Protein AF-A0AAU5W7D2-F1 (afdb_monomer)

Radius of gyration: 21.5 Å; Cα contacts (8 Å, |Δi|>4): 493; chains: 1; bounding box: 60×65×53 Å

Nearest PDB structures (foldseek):
  2arr-assembly1_A  TM=4.948E-01  e=3.963E+00  Homo sapiens
  4r9i-assembly1_A  TM=3.463E-01  e=4.449E+00  Bombyx mori
  3h2y-assembly1_A  TM=2.863E-01  e=2.644E+00  Bacillus anthracis str. Sterne
  2arq-assembly1_A  TM=2.306E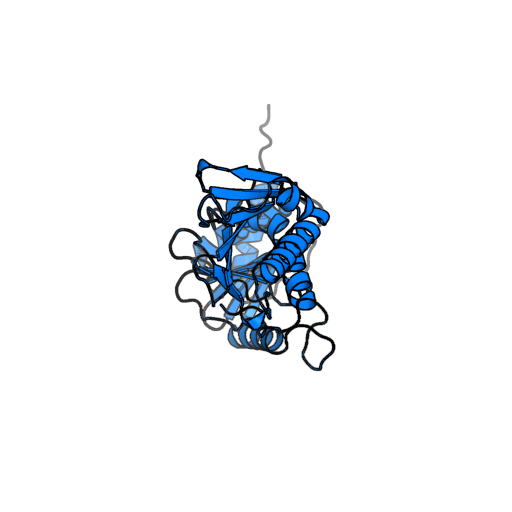-01  e=3.530E+00  Homo sapiens

Secondary structure (DSSP, 8-state):
------HHHHHHHHHHHHHHHHHHHTPPPP--------SHHHHHHHHHHHHHHHHHH-S-SEEEEETTEEEEEEEETTEEEEEEESSSEEEEEEEHHHHHHHHHHHHHH-BSSSTT-BSSGGGSS-SEEEE-TTPPPPP-PPPPS-HHHHHHHHHHHHHHHHHHHHHHHHTTS-S-EEEEEEETTEEEEEEEEEEETTTEEEEEEE----TTSPPPHHHHHHHT--EEEGGGTEEEEEE-SSHHHHHHHHHHHHHHHHHTT--SGGGEEEEEPPPGGG-EEE-TTS-SB-

Foldseek 3Di:
DDDDDDPPPVVVVVVLVVVVVCVLVPHDDDDDDDDDDDDVCQLVVLLVSQVVCCVPQNHFQKWFAALQGIKTWHDDDQWIWIWGRHSHIDIDIGGPVVVLVLLLQAQAQDDDDDPSYHPALRPRPGQKMKGDDPRDDHAFHAADQDLVNLLRLQLRCLLGCQVHVVSCCVSVVFVWWKKWKDFQVDNQWTWIWTADNPFGTKIKTADPDDPVPDDDPVVCVVLQFDDQDPVRRITMHTDDDDSVRSSSVSSSVSVVCVVVPVPGLARMAMGTDDGPDPIDMDRRSRSHHD

Sequence (290 aa):
MISNVDATDAVSADLLASGVDALLAGEELDDGPARSLLVSSVRTRFIEIVSEVESRVGAPDLYAGGAAGVLVRWRYGPNALTLAQDRGVTMSLQRSATLDATEAAAFQGGVGDGPGQVLNYCELPYLWQVQRGSAREQPGVPPTSDWSQLEQALQSLLELWVDQTSLLYEAGWCDEVAFDVTEHVSEDRVLGLLQSADDGLTLFLHDDRAAVDQPDPDDMVARGWQQRVQLFRAWVASFAPGPDAAVAAAGIVVRELRLRGADSPLSVSLTALSSTGGNRLRLPGIPLKS

Structure (mmCIF, N/CA/C/O backbone):
data_AF-A0AAU5W7D2-F1
#
_entry.id   AF-A0AAU5W7D2-F1
#
loop_
_atom_site.group_PDB
_atom_site.id
_atom_site.type_symbol
_atom_site.label_atom_id
_atom_site.label_alt_id
_atom_site.label_comp_id
_atom_site.label_asym_id
_atom_site.label_entity_id
_atom_site.label_seq_id
_atom_site.pdbx_PDB_ins_code
_atom_site.Cartn_x
_atom_site.Cartn_y
_atom_site.Cartn_z
_atom_site.occupancy
_atom_site.B_iso_or_equiv
_atom_site.auth_seq_id
_atom_site.auth_comp_id
_atom_site.auth_asym_id
_atom_site.auth_atom_id
_atom_site.pdbx_PDB_model_num
ATOM 1 N N . MET A 1 1 ? -12.920 47.845 19.872 1.00 33.44 1 MET A N 1
ATOM 2 C CA . MET A 1 1 ? -12.265 46.891 18.957 1.00 33.44 1 MET A CA 1
ATOM 3 C C . MET A 1 1 ? -12.350 45.548 19.663 1.00 33.44 1 MET A C 1
ATOM 5 O O . MET A 1 1 ? -11.578 45.300 20.576 1.00 33.44 1 MET A O 1
ATOM 9 N N . ILE A 1 2 ? -13.445 44.826 19.421 1.00 23.75 2 ILE A N 1
ATOM 10 C CA . ILE A 1 2 ? -13.790 43.592 20.136 1.00 23.75 2 ILE A CA 1
ATOM 11 C C . ILE A 1 2 ? -13.098 42.455 19.389 1.00 23.75 2 ILE A C 1
ATOM 13 O O . ILE A 1 2 ? -13.288 42.310 18.184 1.00 23.75 2 ILE A O 1
ATOM 17 N N . SER A 1 3 ? -12.249 41.729 20.111 1.00 24.69 3 SER A N 1
ATOM 18 C CA . SER A 1 3 ? -11.582 40.515 19.654 1.00 24.69 3 SER A CA 1
ATOM 19 C C . SER A 1 3 ? -12.638 39.423 19.494 1.00 24.69 3 SER A C 1
ATOM 21 O O . SER A 1 3 ? -13.234 39.009 20.484 1.00 24.69 3 SER A O 1
ATOM 23 N N . ASN A 1 4 ? -12.902 39.009 18.256 1.00 24.12 4 ASN A N 1
ATOM 24 C CA . ASN A 1 4 ? -13.693 37.824 17.939 1.00 24.12 4 ASN A CA 1
ATOM 25 C C . ASN A 1 4 ? -12.687 36.691 17.708 1.00 24.12 4 ASN A C 1
ATOM 27 O O . ASN A 1 4 ? -12.043 36.654 16.663 1.00 24.12 4 ASN A O 1
ATOM 31 N N . VAL A 1 5 ? -12.514 35.839 18.715 1.00 27.86 5 VAL A N 1
ATOM 32 C CA . VAL A 1 5 ? -11.713 34.610 18.666 1.00 27.86 5 VAL A CA 1
ATOM 33 C C . VAL A 1 5 ? -12.641 33.458 19.061 1.00 27.86 5 VAL A C 1
ATOM 35 O O . VAL A 1 5 ? -13.286 33.521 20.107 1.00 27.86 5 VAL A O 1
ATOM 38 N N . ASP A 1 6 ? -12.745 32.477 18.164 1.00 33.19 6 ASP A N 1
ATOM 39 C CA . ASP A 1 6 ? -12.930 31.036 18.393 1.00 33.19 6 ASP A CA 1
ATOM 40 C C . ASP A 1 6 ? -13.987 30.547 19.387 1.00 33.19 6 ASP A C 1
ATOM 42 O O . ASP A 1 6 ? -13.711 29.748 20.278 1.00 33.19 6 ASP A O 1
ATOM 46 N N . ALA A 1 7 ? -15.250 30.914 19.171 1.00 26.72 7 ALA A N 1
ATOM 47 C CA . ALA A 1 7 ? -16.356 30.158 19.767 1.00 26.72 7 ALA A CA 1
ATOM 48 C C . ALA A 1 7 ? -16.627 28.826 19.030 1.00 26.72 7 ALA A C 1
ATOM 50 O O . ALA A 1 7 ? -17.219 27.918 19.602 1.00 26.72 7 ALA A O 1
ATOM 51 N N . THR A 1 8 ? -16.203 28.690 17.768 1.00 30.33 8 THR A N 1
ATOM 52 C CA . THR A 1 8 ? -16.508 27.520 16.921 1.00 30.33 8 THR A CA 1
ATOM 53 C C . THR A 1 8 ? -15.512 26.366 17.102 1.00 30.33 8 THR A C 1
ATOM 55 O O . THR A 1 8 ? -15.913 25.202 17.036 1.00 30.33 8 THR A O 1
ATOM 58 N N . ASP A 1 9 ? -14.243 26.671 17.397 1.00 33.91 9 ASP A N 1
ATOM 59 C CA . ASP A 1 9 ? -13.196 25.661 17.624 1.00 33.91 9 ASP A CA 1
ATOM 60 C C . ASP A 1 9 ? -13.298 25.038 19.022 1.00 33.91 9 ASP A C 1
ATOM 62 O O . ASP A 1 9 ? -13.215 23.819 19.164 1.00 33.91 9 ASP A O 1
ATOM 66 N N . ALA A 1 10 ? -13.608 25.840 20.047 1.00 30.88 10 ALA A N 1
ATOM 67 C CA . ALA A 1 10 ? -13.818 25.340 21.409 1.00 30.88 10 ALA A CA 1
ATOM 68 C C . ALA A 1 10 ? -15.022 24.382 21.506 1.00 30.88 10 ALA A C 1
ATOM 70 O O . ALA A 1 10 ? -14.948 23.349 22.165 1.00 30.88 10 ALA A O 1
ATOM 71 N N . VAL A 1 11 ? -16.112 24.678 20.785 1.00 32.75 11 VAL A N 1
ATOM 72 C CA . VAL A 1 11 ? -17.302 23.810 20.730 1.00 32.75 11 VAL A CA 1
ATOM 73 C C . VAL A 1 11 ? -17.005 22.498 19.995 1.00 32.75 11 VAL A C 1
ATOM 75 O O . VAL A 1 11 ? -17.551 21.458 20.356 1.00 32.75 11 VAL A O 1
ATOM 78 N N . SER A 1 12 ? -16.115 22.517 18.998 1.00 40.38 12 SER A N 1
ATOM 79 C CA . SER A 1 12 ? -15.706 21.306 18.275 1.00 40.38 12 SER A CA 1
ATOM 80 C C . SER A 1 12 ? -14.813 20.399 19.125 1.00 40.38 12 SER A C 1
ATOM 82 O O . SER A 1 12 ? -15.003 19.185 19.096 1.00 40.38 12 SER A O 1
ATOM 84 N N . ALA A 1 13 ? -13.899 20.967 19.919 1.00 40.81 13 ALA A N 1
ATOM 85 C CA . ALA A 1 13 ? -13.044 20.213 20.837 1.00 40.81 13 ALA A CA 1
ATOM 86 C C . ALA A 1 13 ? -13.841 19.563 21.985 1.00 40.81 13 ALA A C 1
ATOM 88 O O . ALA A 1 13 ? -13.656 18.376 22.250 1.00 40.81 13 ALA A O 1
ATOM 89 N N . ASP A 1 14 ? -14.786 20.287 22.599 1.00 38.31 14 ASP A N 1
ATOM 90 C CA . ASP A 1 14 ? -15.644 19.742 23.665 1.00 38.31 14 ASP A CA 1
ATOM 91 C C . ASP A 1 14 ? -16.590 18.642 23.148 1.00 38.31 14 ASP A C 1
ATOM 93 O O . ASP A 1 14 ? -16.801 17.631 23.821 1.00 38.31 14 ASP A O 1
ATOM 97 N N . LEU A 1 15 ? -17.125 18.785 21.928 1.00 40.91 15 LEU A N 1
ATOM 98 C CA . LEU A 1 15 ? -17.940 17.744 21.287 1.00 40.91 15 LEU A CA 1
ATOM 99 C C . LEU A 1 15 ? -17.116 16.503 20.916 1.00 40.91 15 LEU A C 1
ATOM 101 O O . LEU A 1 15 ? -17.619 15.384 21.016 1.00 40.91 15 LEU A O 1
ATOM 105 N N . LEU A 1 16 ? -15.859 16.682 20.502 1.00 48.22 16 LEU A N 1
ATOM 106 C CA . LEU A 1 16 ? -14.944 15.576 20.221 1.00 48.22 16 LEU A CA 1
ATOM 107 C C . LEU A 1 16 ? -14.538 14.846 21.502 1.00 48.22 16 LEU A C 1
ATOM 109 O O . LEU A 1 16 ? -14.638 13.623 21.543 1.00 48.22 16 LEU A O 1
ATOM 113 N N . ALA A 1 17 ? -14.171 15.577 22.556 1.00 49.91 17 ALA A N 1
ATOM 114 C CA . ALA A 1 17 ? -13.867 15.007 23.864 1.00 49.91 17 ALA A CA 1
ATOM 115 C C . ALA A 1 17 ? -15.075 14.247 24.434 1.00 49.91 17 ALA A C 1
ATOM 117 O O . ALA A 1 17 ? -14.933 13.087 24.809 1.00 49.91 17 ALA A O 1
ATOM 118 N N . SER A 1 18 ? -16.273 14.844 24.402 1.00 51.38 18 SER A N 1
ATOM 119 C CA . SER A 1 18 ? -17.504 14.205 24.883 1.00 51.38 18 SER A CA 1
ATOM 120 C C . SER A 1 18 ? -17.920 12.994 24.043 1.00 51.38 18 SER A C 1
ATOM 122 O O . SER A 1 18 ? -18.450 12.034 24.596 1.00 51.38 18 SER A O 1
ATOM 124 N N . GLY A 1 19 ? -17.705 13.018 22.724 1.00 50.66 19 GLY A N 1
ATOM 125 C CA . GLY A 1 19 ? -17.997 11.883 21.844 1.00 50.66 19 GLY A CA 1
ATOM 126 C C . GLY A 1 19 ? -17.013 10.726 22.034 1.00 50.66 19 GLY A C 1
ATOM 127 O O . GLY A 1 19 ? -17.425 9.567 22.060 1.00 50.66 19 GLY A O 1
ATOM 128 N N . VAL A 1 20 ? -15.726 11.037 22.227 1.00 53.12 20 VAL A N 1
ATOM 129 C CA . VAL A 1 20 ? -14.692 10.063 22.608 1.00 53.12 20 VAL A CA 1
ATOM 130 C C . VAL A 1 20 ? -15.007 9.474 23.983 1.00 53.12 20 VAL A C 1
ATOM 132 O O . VAL A 1 20 ? -14.982 8.257 24.128 1.00 53.12 20 VAL A O 1
ATOM 135 N N . ASP A 1 21 ? -15.379 10.294 24.967 1.00 54.84 21 ASP A N 1
ATOM 136 C CA . ASP A 1 21 ? -15.739 9.827 26.310 1.00 54.84 21 ASP A CA 1
ATOM 137 C C . ASP A 1 21 ? -16.996 8.954 26.317 1.00 54.84 21 ASP A C 1
ATOM 139 O O . ASP A 1 21 ? -16.986 7.900 26.948 1.00 54.84 21 ASP A O 1
ATOM 143 N N . ALA A 1 22 ? -18.042 9.321 25.570 1.00 53.78 22 ALA A N 1
ATOM 144 C CA . ALA A 1 22 ? -19.252 8.507 25.439 1.00 53.78 22 ALA A CA 1
ATOM 145 C C . ALA A 1 22 ? -18.961 7.141 24.786 1.00 53.78 22 ALA A C 1
ATOM 147 O O . ALA A 1 22 ? -19.422 6.104 25.270 1.00 53.78 22 ALA A O 1
ATOM 148 N N . LEU A 1 23 ? -18.125 7.112 23.739 1.00 47.75 23 LEU A N 1
ATOM 149 C CA . LEU A 1 23 ? -17.703 5.869 23.080 1.00 47.75 23 LEU A CA 1
ATOM 150 C C . LEU A 1 23 ? -16.795 5.004 23.966 1.00 47.75 23 LEU A C 1
ATOM 152 O O . LEU A 1 23 ? -16.944 3.781 23.975 1.00 47.75 23 LEU A O 1
ATOM 156 N N . LEU A 1 24 ? -15.887 5.611 24.735 1.00 52.06 24 LEU A N 1
ATOM 157 C CA . LEU A 1 24 ? -15.047 4.900 25.707 1.00 52.06 24 LEU A CA 1
ATOM 158 C C . LEU A 1 24 ? -15.856 4.404 26.919 1.00 52.06 24 LEU A C 1
ATOM 160 O O . LEU A 1 24 ? -15.520 3.366 27.490 1.00 52.06 24 LEU A O 1
ATOM 164 N N . ALA A 1 25 ? -16.934 5.100 27.285 1.00 54.56 25 ALA A N 1
ATOM 165 C CA . ALA A 1 25 ? -17.860 4.705 28.345 1.00 54.56 25 ALA A CA 1
ATOM 166 C C . ALA A 1 25 ? -18.888 3.643 27.903 1.00 54.56 25 ALA A C 1
ATOM 168 O O . ALA A 1 25 ? -19.505 3.005 28.757 1.00 54.56 25 ALA A O 1
ATOM 169 N N . GLY A 1 26 ? -19.039 3.406 26.593 1.00 39.69 26 GLY A N 1
ATOM 170 C CA . GLY A 1 26 ? -19.964 2.417 26.034 1.00 39.69 26 GLY A CA 1
ATOM 171 C C . GLY A 1 26 ? -21.411 2.904 25.890 1.00 39.69 26 GLY A C 1
ATOM 172 O O . GLY A 1 26 ? -22.324 2.079 25.933 1.00 39.69 26 GLY A O 1
ATOM 173 N N . GLU A 1 27 ? -21.629 4.212 25.734 1.00 40.44 27 GLU A N 1
ATOM 174 C CA . GLU A 1 27 ? -22.954 4.821 25.550 1.00 40.44 27 GLU A CA 1
ATOM 175 C C . GLU A 1 27 ? -23.274 5.059 24.055 1.00 40.44 27 GLU A C 1
ATOM 177 O O . GLU A 1 27 ? -22.418 5.474 23.274 1.00 40.44 27 GLU A O 1
ATOM 182 N N . GLU A 1 28 ? -24.514 4.764 23.639 1.00 33.06 28 GLU A N 1
ATOM 183 C CA . GLU A 1 28 ? -25.031 4.968 22.272 1.00 33.06 28 GLU A CA 1
ATOM 184 C C . GLU A 1 28 ? -25.331 6.465 22.042 1.00 33.06 28 GLU A C 1
ATOM 186 O O . GLU A 1 28 ? -26.074 7.072 22.813 1.00 33.06 28 GLU A O 1
ATOM 191 N N . LEU 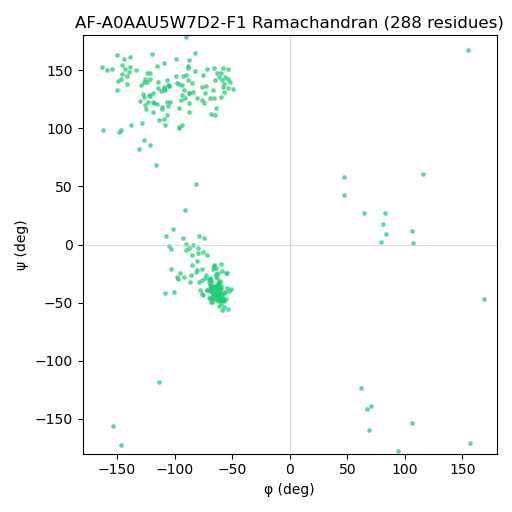A 1 29 ? -24.747 7.076 21.005 1.00 41.25 29 LEU A N 1
ATOM 192 C CA . LEU A 1 29 ? -24.915 8.506 20.699 1.00 41.25 29 LEU A CA 1
ATOM 193 C C . LEU A 1 29 ? -26.144 8.760 19.801 1.00 41.25 29 LEU A C 1
ATOM 195 O O . LEU A 1 29 ? -26.300 8.113 18.767 1.00 41.25 29 LEU A O 1
ATOM 199 N N . ASP A 1 30 ? -26.983 9.724 20.206 1.00 35.16 30 ASP A N 1
ATOM 200 C CA . ASP A 1 30 ? -28.205 10.184 19.520 1.00 35.16 30 ASP A CA 1
ATOM 201 C C . ASP A 1 30 ? -27.906 11.194 18.387 1.00 35.16 30 ASP A C 1
ATOM 203 O O . ASP A 1 30 ? -26.939 11.959 18.434 1.00 35.16 30 ASP A O 1
ATOM 207 N N . ASP A 1 31 ? -28.755 11.177 17.358 1.00 38.25 31 ASP A N 1
ATOM 208 C CA . ASP A 1 31 ? -28.515 11.687 16.001 1.00 38.25 31 ASP A CA 1
ATOM 209 C C . ASP A 1 31 ? -28.875 13.193 15.878 1.00 38.25 31 ASP A C 1
ATOM 211 O O . ASP A 1 31 ? -30.040 13.586 15.990 1.00 38.25 31 ASP A O 1
ATOM 215 N N . GLY A 1 32 ? -27.891 14.076 15.633 1.00 30.41 32 GLY A N 1
ATOM 216 C CA . GLY A 1 32 ? -28.109 15.528 15.489 1.00 30.41 32 GLY A CA 1
ATOM 217 C C . GLY A 1 32 ? -27.002 16.288 14.726 1.00 30.41 32 GLY A C 1
ATOM 218 O O . GLY A 1 32 ? -25.851 15.859 14.727 1.00 30.41 32 GLY A O 1
ATOM 219 N N . PRO A 1 33 ? -27.314 17.402 14.019 1.00 46.44 33 PRO A N 1
ATOM 220 C CA . PRO A 1 33 ? -26.768 17.660 12.683 1.00 46.44 33 PRO A CA 1
ATOM 221 C C . PRO A 1 33 ? -25.680 18.746 12.619 1.00 46.44 33 PRO A C 1
ATOM 223 O O . PRO A 1 33 ? -25.879 19.848 13.120 1.00 46.44 33 PRO A O 1
ATOM 226 N N . ALA A 1 34 ? -24.602 18.507 11.860 1.00 33.84 34 ALA A N 1
ATOM 227 C CA . ALA A 1 34 ? -23.815 19.570 11.213 1.00 33.84 34 ALA A CA 1
ATOM 228 C C . ALA A 1 34 ? -22.918 19.027 10.079 1.00 33.84 34 ALA A C 1
ATOM 230 O O . ALA A 1 34 ? -21.812 18.540 10.302 1.00 33.84 34 ALA A O 1
ATOM 231 N N . ARG A 1 35 ? -23.389 19.150 8.830 1.00 38.12 35 ARG A N 1
ATOM 232 C CA . ARG A 1 35 ? -22.573 19.071 7.603 1.00 38.12 35 ARG A CA 1
ATOM 233 C C . ARG A 1 35 ? -22.122 20.484 7.205 1.00 38.12 35 ARG A C 1
ATOM 235 O O . ARG A 1 35 ? -22.935 21.397 7.293 1.00 38.12 35 ARG A O 1
ATOM 242 N N . SER A 1 36 ? -20.904 20.602 6.653 1.00 34.56 36 SER A N 1
ATOM 243 C CA . SER A 1 36 ? -20.380 21.714 5.817 1.00 34.56 36 SER A CA 1
ATOM 244 C C . SER A 1 36 ? -19.207 22.547 6.372 1.00 34.56 36 SER A C 1
ATOM 246 O O . SER A 1 36 ? -19.296 23.766 6.448 1.00 34.56 36 SER A O 1
ATOM 248 N N . LEU A 1 37 ? -18.063 21.909 6.627 1.00 33.12 37 LEU A N 1
ATOM 249 C CA . LEU A 1 37 ? -16.716 22.494 6.506 1.00 33.12 37 LEU A CA 1
ATOM 250 C C . LEU A 1 37 ? -15.839 21.322 6.053 1.00 33.12 37 LEU A C 1
ATOM 252 O O . LEU A 1 37 ? -15.564 20.452 6.872 1.00 33.12 37 LEU A O 1
ATOM 256 N N . LEU A 1 38 ? -15.536 21.173 4.761 1.00 48.03 38 LEU A N 1
ATOM 257 C CA . LEU A 1 38 ? -15.043 19.909 4.183 1.00 48.03 38 LEU A CA 1
ATOM 258 C C . LEU A 1 38 ? -13.896 20.184 3.200 1.00 48.03 38 LEU A C 1
ATOM 260 O O . LEU A 1 38 ? -14.151 20.687 2.114 1.00 48.03 38 LEU A O 1
ATOM 264 N N . VAL A 1 39 ? -12.652 19.940 3.630 1.00 42.09 39 VAL A N 1
ATOM 265 C CA . VAL A 1 39 ? -11.587 19.143 2.961 1.00 42.09 39 VAL A CA 1
ATOM 266 C C . VAL A 1 39 ? -10.248 19.383 3.689 1.00 42.09 39 VAL A C 1
ATOM 268 O O . VAL A 1 39 ? -9.627 18.410 4.102 1.00 42.09 39 VAL A O 1
ATOM 271 N N . SER A 1 40 ? -9.855 20.628 3.998 1.00 48.00 40 SER A N 1
ATOM 272 C CA . SER A 1 40 ? -8.744 20.890 4.947 1.00 48.00 40 SER A CA 1
ATOM 273 C C . SER A 1 40 ? -9.113 20.515 6.388 1.00 48.00 40 SER A C 1
ATOM 275 O O . SER A 1 40 ? -8.283 20.080 7.173 1.00 48.00 40 SER A O 1
ATOM 277 N N . SER A 1 41 ? -10.401 20.598 6.702 1.00 68.69 41 SER A N 1
ATOM 278 C CA . SER A 1 41 ? -10.995 20.273 7.997 1.00 68.69 41 SER A CA 1
ATOM 279 C C . SER A 1 41 ? -11.011 18.785 8.339 1.00 68.69 41 SER A C 1
ATOM 281 O O . SER A 1 41 ? -10.936 18.452 9.511 1.00 68.69 41 SER A O 1
ATOM 283 N N . VAL A 1 42 ? -11.134 17.880 7.361 1.00 76.94 42 VAL A N 1
ATOM 284 C CA . VAL A 1 42 ? -11.274 16.436 7.637 1.00 76.94 42 VAL A CA 1
ATOM 285 C C . VAL A 1 42 ? -9.935 15.849 8.050 1.00 76.94 42 VAL A C 1
ATOM 287 O O . VAL A 1 42 ? -9.866 15.105 9.021 1.00 76.94 42 VAL A O 1
ATOM 290 N N . ARG A 1 43 ? -8.868 16.227 7.342 1.00 81.19 43 ARG A N 1
ATOM 291 C CA . ARG A 1 43 ? -7.513 15.748 7.604 1.00 81.19 43 ARG A CA 1
ATOM 292 C C . ARG A 1 43 ? -6.972 16.275 8.930 1.00 81.19 43 ARG A C 1
ATOM 294 O O . ARG A 1 43 ? -6.541 15.481 9.757 1.00 81.19 43 ARG A O 1
ATOM 301 N N . THR A 1 44 ? -7.075 17.585 9.164 1.00 83.38 44 THR A N 1
ATOM 302 C CA . THR A 1 44 ? -6.692 18.194 10.446 1.00 83.38 44 THR A CA 1
ATOM 303 C C . THR A 1 44 ? -7.489 17.584 11.595 1.00 83.38 44 THR A C 1
ATOM 305 O O . THR A 1 44 ? -6.892 17.101 12.550 1.00 83.38 44 THR A O 1
ATOM 308 N N . ARG A 1 45 ? -8.815 17.470 11.452 1.00 85.25 45 ARG A N 1
ATOM 309 C CA . ARG A 1 45 ? -9.664 16.841 12.470 1.00 85.25 45 ARG A CA 1
ATOM 310 C C . ARG A 1 45 ? -9.318 15.375 12.707 1.00 85.25 45 ARG A C 1
ATOM 312 O O . ARG A 1 45 ? -9.387 14.913 13.838 1.00 85.25 45 ARG A O 1
ATOM 319 N N . PHE A 1 46 ? -8.953 14.628 11.668 1.00 89.12 46 PHE A N 1
ATOM 320 C CA . PHE A 1 46 ? -8.496 13.251 11.826 1.00 89.12 46 PHE A CA 1
ATOM 321 C C . PHE A 1 46 ? -7.225 13.184 12.677 1.00 89.12 46 PHE A C 1
ATOM 323 O O . PHE A 1 46 ? -7.196 12.433 13.646 1.00 89.12 46 PHE A O 1
ATOM 330 N N . ILE A 1 47 ? -6.215 14.007 12.373 1.00 88.94 47 ILE A N 1
ATOM 331 C CA . ILE A 1 47 ? -4.964 14.079 13.147 1.00 88.94 47 ILE A CA 1
ATOM 332 C C . ILE A 1 47 ? -5.233 14.503 14.599 1.00 88.94 47 ILE A C 1
ATOM 334 O O . ILE A 1 47 ? -4.668 13.918 15.525 1.00 88.94 47 ILE A O 1
ATOM 338 N N . GLU A 1 48 ? -6.116 15.480 14.812 1.00 89.19 48 GLU A N 1
ATOM 339 C CA . GLU A 1 48 ? -6.527 15.933 16.146 1.00 89.19 48 GLU A CA 1
ATOM 340 C C . GLU A 1 48 ? -7.193 14.808 16.941 1.00 89.19 48 GLU A C 1
ATOM 342 O O . GLU A 1 48 ? -6.809 14.559 18.081 1.00 89.19 48 GLU A O 1
ATOM 347 N N . ILE A 1 49 ? -8.136 14.076 16.335 1.00 90.50 49 ILE A N 1
ATOM 348 C CA . ILE A 1 49 ? -8.801 12.944 16.995 1.00 90.50 49 ILE A CA 1
ATOM 349 C C . ILE A 1 49 ? -7.795 11.837 17.302 1.00 90.50 49 ILE A C 1
ATOM 351 O O . ILE A 1 49 ? -7.826 11.294 18.404 1.00 90.50 49 ILE A O 1
ATOM 355 N N . VAL A 1 50 ? -6.894 11.504 16.371 1.00 90.50 50 VAL A N 1
ATOM 356 C CA . VAL A 1 50 ? -5.841 10.513 16.639 1.00 90.50 50 VAL A CA 1
ATOM 357 C C . VAL A 1 50 ? -5.001 10.941 17.836 1.00 90.50 50 VAL A C 1
ATOM 359 O O . VAL A 1 50 ? -4.803 10.134 18.739 1.00 90.50 50 VAL A O 1
ATOM 362 N N . SER A 1 51 ? -4.563 12.201 17.875 1.00 90.06 51 SER A N 1
ATOM 363 C CA . SER A 1 51 ? -3.747 12.736 18.972 1.00 90.06 51 SER A CA 1
ATOM 364 C C . SER A 1 51 ? -4.496 12.701 20.308 1.00 90.06 51 SER A C 1
ATOM 366 O O . SER A 1 51 ? -3.933 12.306 21.331 1.00 90.06 51 SER A O 1
ATOM 368 N N . GLU A 1 52 ? -5.781 13.057 20.301 1.00 91.12 52 GLU A N 1
ATOM 369 C CA . GLU A 1 52 ? -6.636 13.029 21.487 1.00 91.12 52 GLU A CA 1
ATOM 370 C C . GLU A 1 52 ? -6.827 11.598 22.008 1.00 91.12 52 GLU A C 1
ATOM 372 O O . GLU A 1 52 ? -6.620 11.333 23.193 1.00 91.12 52 GLU A O 1
ATOM 377 N N . VAL A 1 53 ? -7.157 10.647 21.128 1.00 90.88 53 VAL A N 1
ATOM 378 C CA . VAL A 1 53 ? -7.316 9.233 21.498 1.00 90.88 53 VAL A CA 1
ATOM 379 C C . VAL A 1 53 ? -5.988 8.650 21.976 1.00 90.88 53 VAL A C 1
ATOM 381 O O . VAL A 1 53 ? -5.964 7.955 22.991 1.00 90.88 53 VAL A O 1
ATOM 384 N N . GLU A 1 54 ? -4.877 8.968 21.311 1.00 90.31 54 GLU A N 1
ATOM 385 C CA . GLU A 1 54 ? -3.540 8.525 21.710 1.00 90.31 54 GLU A CA 1
ATOM 386 C C . GLU A 1 54 ? -3.163 9.029 23.111 1.00 90.31 54 GLU A C 1
ATOM 388 O O . GLU A 1 54 ? -2.609 8.266 23.904 1.00 90.31 54 GLU A O 1
ATOM 393 N N . SER A 1 55 ? -3.553 10.254 23.479 1.00 90.69 55 SER A N 1
ATOM 394 C CA . SER A 1 55 ? -3.323 10.793 24.828 1.00 90.69 55 SER A CA 1
ATOM 395 C C . SER A 1 55 ? -4.069 10.034 25.939 1.00 90.69 55 SER A C 1
ATOM 397 O O . SER A 1 55 ? -3.625 10.024 27.090 1.00 90.69 55 SER A O 1
ATOM 399 N N . ARG A 1 56 ? -5.183 9.369 25.600 1.00 90.69 56 ARG A N 1
ATOM 400 C CA . ARG A 1 56 ? -6.066 8.666 26.548 1.00 90.69 56 ARG A CA 1
ATOM 401 C C . ARG A 1 56 ? -5.840 7.154 26.569 1.00 90.69 56 ARG A C 1
ATOM 403 O O . ARG A 1 56 ? -5.878 6.537 27.632 1.00 90.69 56 ARG A O 1
ATOM 410 N N . VAL A 1 57 ? -5.640 6.556 25.398 1.00 89.50 57 VAL A N 1
ATOM 411 C CA . VAL A 1 57 ? -5.570 5.100 25.181 1.00 89.50 57 VAL A CA 1
ATOM 412 C C . VAL A 1 57 ? -4.124 4.621 25.008 1.00 89.50 57 VAL A C 1
ATOM 414 O O . VAL A 1 57 ? -3.827 3.452 25.257 1.00 89.50 57 VAL A O 1
ATOM 417 N N . GLY A 1 58 ? -3.209 5.520 24.643 1.00 88.94 58 GLY A N 1
ATOM 418 C CA . GLY A 1 58 ? -1.846 5.201 24.229 1.00 88.94 58 GLY A CA 1
ATOM 419 C C . GLY A 1 58 ? -1.712 5.069 22.710 1.00 88.94 58 GLY A C 1
ATOM 420 O O . GLY A 1 58 ? -2.667 5.269 21.961 1.00 88.94 58 GLY A O 1
ATOM 421 N N . ALA A 1 59 ? -0.503 4.737 22.253 1.00 86.88 59 ALA A N 1
ATOM 422 C CA . ALA A 1 59 ? -0.184 4.666 20.829 1.00 86.88 59 ALA A CA 1
ATOM 423 C C . ALA A 1 59 ? -1.072 3.650 20.074 1.00 86.88 59 ALA A C 1
ATOM 425 O O . ALA A 1 59 ? -1.330 2.562 20.605 1.00 86.88 59 ALA A O 1
ATOM 426 N N . PRO A 1 60 ? -1.492 3.956 18.830 1.00 89.19 60 PRO A N 1
ATOM 427 C CA . PRO A 1 60 ? -2.158 2.992 17.956 1.00 89.19 60 PRO A CA 1
ATOM 428 C C . PRO A 1 60 ? -1.314 1.735 17.736 1.00 89.19 60 PRO A C 1
ATOM 430 O O . PRO A 1 60 ? -0.091 1.822 17.599 1.00 89.19 60 PRO A O 1
ATOM 433 N N . ASP A 1 61 ? -1.955 0.568 17.637 1.00 88.50 61 ASP A N 1
ATOM 434 C CA . ASP A 1 61 ? -1.282 -0.677 17.243 1.00 88.50 61 ASP A CA 1
ATOM 435 C C . ASP A 1 61 ? -1.098 -0.787 15.722 1.00 88.50 61 ASP A C 1
ATOM 437 O O . ASP A 1 61 ? -0.218 -1.518 15.255 1.00 88.50 61 ASP A O 1
ATOM 441 N N . LEU A 1 62 ? -1.906 -0.056 14.951 1.00 89.38 62 LEU A N 1
ATOM 442 C CA . LEU A 1 62 ? -1.930 -0.129 13.496 1.00 89.38 62 LEU A CA 1
ATOM 443 C C . LEU A 1 62 ? -2.334 1.213 12.877 1.00 89.38 62 LEU A C 1
ATOM 445 O O . LEU A 1 62 ? -3.357 1.795 13.239 1.00 89.38 62 LEU A O 1
ATOM 449 N N . TYR A 1 63 ? -1.567 1.620 11.871 1.00 89.56 63 TYR A N 1
ATOM 450 C CA . TYR A 1 63 ? -1.983 2.554 10.829 1.00 89.56 63 TYR A CA 1
ATOM 451 C C . TYR A 1 63 ? -2.070 1.770 9.531 1.00 89.56 63 TYR A C 1
ATOM 453 O O . TYR A 1 63 ? -1.148 1.022 9.225 1.00 89.56 63 TYR A O 1
ATOM 461 N N . ALA A 1 64 ? -3.142 1.908 8.772 1.00 91.00 64 ALA A N 1
ATOM 462 C CA . ALA A 1 64 ? -3.316 1.185 7.525 1.00 91.00 64 ALA A CA 1
ATOM 463 C C . ALA A 1 64 ? -4.018 2.046 6.487 1.00 91.00 64 ALA A C 1
ATOM 465 O O . ALA A 1 64 ? -4.690 3.017 6.831 1.00 91.00 64 ALA A O 1
ATOM 466 N N . GLY A 1 65 ? -3.876 1.682 5.219 1.00 91.12 65 GLY A N 1
ATOM 467 C CA . GLY A 1 65 ? -4.515 2.406 4.133 1.00 91.12 65 GLY A CA 1
ATOM 468 C C . GLY A 1 65 ? -5.029 1.492 3.038 1.00 91.12 65 GLY A C 1
ATOM 469 O O . GLY A 1 65 ? -4.391 0.506 2.661 1.00 91.12 65 GLY A O 1
ATOM 470 N N . GLY A 1 66 ? -6.222 1.818 2.554 1.00 91.19 66 GLY A N 1
ATOM 471 C CA . GLY A 1 66 ? -6.934 1.110 1.493 1.00 91.19 66 GLY A CA 1
ATOM 472 C C . GLY A 1 66 ? -7.755 2.084 0.653 1.00 91.19 66 GLY A C 1
ATOM 473 O O . GLY A 1 66 ? -7.648 3.298 0.820 1.00 91.19 66 GLY A O 1
ATOM 474 N N . ALA A 1 67 ? -8.588 1.581 -0.257 1.00 88.62 67 ALA A N 1
ATOM 475 C CA . ALA A 1 67 ? -9.349 2.457 -1.155 1.00 88.62 67 ALA A CA 1
ATOM 476 C C . ALA A 1 67 ? -10.402 3.307 -0.428 1.00 88.62 67 ALA A C 1
ATOM 478 O O . ALA A 1 67 ? -10.810 4.358 -0.918 1.00 88.62 67 ALA A O 1
ATOM 479 N N . ALA A 1 68 ? -10.812 2.870 0.764 1.00 85.69 68 ALA A N 1
ATOM 480 C CA . ALA A 1 68 ? -11.663 3.642 1.658 1.00 85.69 68 ALA A CA 1
ATOM 481 C C . ALA A 1 68 ? -10.916 4.780 2.381 1.00 85.69 68 ALA A C 1
ATOM 483 O O . ALA A 1 68 ? -11.566 5.568 3.052 1.00 85.69 68 ALA A O 1
ATOM 484 N N . GLY A 1 69 ? -9.590 4.881 2.247 1.00 89.25 69 GLY A N 1
ATOM 485 C CA . GLY A 1 69 ? -8.751 5.865 2.925 1.00 89.25 69 GLY A CA 1
ATOM 486 C C . GLY A 1 69 ? -7.918 5.266 4.061 1.00 89.25 69 GLY A C 1
ATOM 487 O O . GLY A 1 69 ? -7.565 4.084 4.021 1.00 89.25 69 GLY A O 1
ATOM 488 N N . VAL A 1 70 ? -7.562 6.093 5.048 1.00 91.06 70 VAL A N 1
ATOM 489 C CA . VAL A 1 70 ? -6.659 5.709 6.149 1.00 91.06 70 VAL A CA 1
ATOM 490 C C . VAL A 1 70 ? -7.446 5.209 7.357 1.00 91.06 70 VAL A C 1
ATOM 492 O O . VAL A 1 70 ? -8.448 5.797 7.752 1.00 91.06 70 VAL A O 1
ATOM 495 N N . LEU A 1 71 ? -6.964 4.133 7.970 1.00 92.25 71 LEU A N 1
ATOM 496 C CA . LEU A 1 71 ? -7.499 3.502 9.168 1.00 92.25 71 LEU A CA 1
ATOM 497 C C . LEU A 1 71 ? -6.449 3.536 10.283 1.00 92.25 71 LEU A C 1
ATOM 499 O O . LEU A 1 71 ? -5.315 3.102 10.094 1.00 92.25 71 LEU A O 1
ATOM 503 N N . VAL A 1 72 ? -6.846 3.990 11.467 1.00 92.44 72 VAL A N 1
ATOM 504 C CA . VAL A 1 72 ? -6.053 3.905 12.699 1.00 92.44 72 VAL A CA 1
ATOM 505 C C . VAL A 1 72 ? -6.780 2.982 13.660 1.00 92.44 72 VAL A C 1
ATOM 507 O O . VAL A 1 72 ? -7.998 3.088 13.821 1.00 92.44 72 VAL A O 1
ATOM 510 N N . ARG A 1 73 ? -6.052 2.067 14.297 1.00 92.62 73 ARG A N 1
ATOM 511 C CA . ARG A 1 73 ? -6.611 1.129 15.271 1.00 92.62 73 ARG A CA 1
ATOM 512 C C . ARG A 1 73 ? -5.846 1.193 16.584 1.00 92.62 73 ARG A C 1
ATOM 514 O O . ARG A 1 73 ? -4.618 1.269 16.588 1.00 92.62 73 ARG A O 1
ATOM 521 N N . TRP A 1 74 ? -6.607 1.118 17.672 1.00 92.12 74 TRP A N 1
ATOM 522 C CA . TRP A 1 74 ? -6.123 0.927 19.032 1.00 92.12 74 TRP A CA 1
ATOM 523 C C . TRP A 1 74 ? -6.727 -0.338 19.627 1.00 92.12 74 TRP A C 1
ATOM 525 O O . TRP A 1 74 ? -7.924 -0.618 19.473 1.00 92.12 74 TRP A O 1
ATOM 535 N N . ARG A 1 75 ? -5.932 -1.062 20.415 1.00 89.50 75 ARG A N 1
ATOM 536 C CA . ARG A 1 75 ? -6.449 -2.116 21.293 1.00 89.50 75 ARG A CA 1
ATOM 537 C C . ARG A 1 75 ? -7.009 -1.496 22.565 1.00 89.50 75 ARG A C 1
ATOM 539 O O . ARG A 1 75 ? -6.303 -0.812 23.297 1.00 89.50 75 ARG A O 1
ATOM 546 N N . TYR A 1 76 ? -8.259 -1.821 22.868 1.00 88.56 76 TYR A N 1
ATOM 547 C CA . TYR A 1 76 ? -8.963 -1.371 24.061 1.00 88.56 76 TYR A CA 1
ATOM 548 C C . TYR A 1 76 ? -9.614 -2.572 24.762 1.00 88.56 76 TYR A C 1
ATOM 550 O O . TYR A 1 76 ? -10.781 -2.915 24.554 1.00 88.56 76 TYR A O 1
ATOM 558 N N . GLY A 1 77 ? -8.810 -3.283 25.559 1.00 88.31 77 GLY A N 1
ATOM 559 C CA . GLY A 1 77 ? -9.220 -4.536 26.198 1.00 88.31 77 GLY A CA 1
ATOM 560 C C . GLY A 1 77 ? -9.580 -5.620 25.162 1.00 88.31 77 GLY A C 1
ATOM 561 O O . GLY A 1 77 ? -8.736 -5.950 24.329 1.00 88.31 77 GLY A O 1
ATOM 562 N N . PRO A 1 78 ? -10.797 -6.206 25.196 1.00 89.75 78 PRO A N 1
ATOM 563 C CA . PRO A 1 78 ? -11.254 -7.180 24.195 1.00 89.75 78 PRO A CA 1
ATOM 564 C C . PRO A 1 78 ? -11.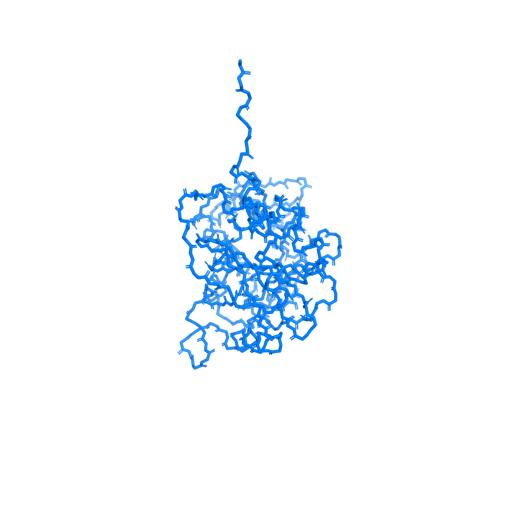739 -6.535 22.882 1.00 89.75 78 PRO A C 1
ATOM 566 O O . PRO A 1 78 ? -12.138 -7.249 21.955 1.00 89.75 78 PRO A O 1
ATOM 569 N N . ASN A 1 79 ? -11.759 -5.202 22.822 1.00 92.44 79 ASN A N 1
ATOM 570 C CA . ASN A 1 79 ? -12.268 -4.431 21.701 1.00 92.44 79 ASN A CA 1
ATOM 571 C C . ASN A 1 79 ? -11.130 -3.745 20.935 1.00 92.44 79 ASN A C 1
ATOM 573 O O . ASN A 1 79 ? -10.046 -3.493 21.460 1.00 92.44 79 ASN A O 1
ATOM 577 N N . ALA A 1 80 ? -11.394 -3.449 19.670 1.00 91.56 80 ALA A N 1
ATOM 578 C CA . ALA A 1 80 ? -10.618 -2.568 18.825 1.00 91.56 80 ALA A CA 1
ATOM 579 C C . ALA A 1 80 ? -11.412 -1.270 18.651 1.00 91.56 80 ALA A C 1
ATOM 581 O O . ALA A 1 80 ? -12.562 -1.301 18.202 1.00 91.56 80 ALA A O 1
ATOM 582 N N . LEU A 1 81 ? -10.795 -0.152 19.024 1.00 93.88 81 LEU A N 1
ATOM 583 C CA . LEU A 1 81 ? -11.256 1.174 18.637 1.00 93.88 81 LEU A CA 1
ATOM 584 C C . LEU A 1 81 ? -10.616 1.486 17.287 1.00 93.88 81 LEU A C 1
ATOM 586 O O . LEU A 1 81 ? -9.412 1.307 17.119 1.00 93.88 81 LEU A O 1
ATOM 590 N N . THR A 1 82 ? -11.416 1.913 16.324 1.00 93.19 82 THR A N 1
ATOM 591 C CA . THR A 1 82 ? -10.956 2.239 14.974 1.00 93.19 82 THR A CA 1
ATOM 592 C C . THR A 1 82 ? -11.389 3.641 14.607 1.00 93.19 82 THR A C 1
ATOM 594 O O . THR A 1 82 ? -12.496 4.056 14.947 1.00 93.19 82 THR A O 1
ATOM 597 N N . LEU A 1 83 ? -10.521 4.351 13.900 1.00 93.44 83 LEU A N 1
ATOM 598 C CA . LEU A 1 83 ? -10.800 5.643 13.302 1.00 93.44 83 LEU A CA 1
ATOM 599 C C . LEU A 1 83 ? -10.479 5.551 11.813 1.00 93.44 83 LEU A C 1
ATOM 601 O O . LEU A 1 83 ? -9.334 5.312 11.442 1.00 93.44 83 LEU A O 1
ATOM 605 N N . ALA A 1 84 ? -11.487 5.723 10.970 1.00 91.44 84 ALA A N 1
ATOM 606 C CA . ALA A 1 84 ? -11.348 5.694 9.522 1.00 91.44 84 ALA A CA 1
ATOM 607 C C . ALA A 1 84 ? -11.534 7.100 8.946 1.00 91.44 84 ALA A C 1
ATOM 609 O O . ALA A 1 84 ? -12.466 7.813 9.331 1.00 91.44 84 ALA A O 1
ATOM 610 N N . GLN A 1 85 ? -10.658 7.478 8.020 1.00 87.62 85 GLN A N 1
ATOM 611 C CA . GLN A 1 85 ? -10.766 8.683 7.212 1.00 87.62 85 GLN A CA 1
ATOM 612 C C . GLN A 1 85 ? -11.106 8.298 5.780 1.00 87.62 85 GLN A C 1
ATOM 614 O O . GLN A 1 85 ? -10.227 7.876 5.038 1.00 87.62 85 GLN A O 1
ATOM 619 N N . ASP A 1 86 ? -12.373 8.469 5.409 1.00 80.38 86 ASP A N 1
ATOM 620 C CA . ASP A 1 86 ? -12.896 8.240 4.063 1.00 80.38 86 ASP A CA 1
ATOM 621 C C . ASP A 1 86 ? -13.342 9.578 3.435 1.00 80.38 86 ASP A C 1
ATOM 623 O O . ASP A 1 86 ? -12.549 10.514 3.301 1.00 80.38 86 ASP A O 1
ATOM 627 N N . ARG A 1 87 ? -14.629 9.722 3.097 1.00 76.12 87 ARG A N 1
ATOM 628 C CA . ARG A 1 87 ? -15.291 11.002 2.809 1.00 76.12 87 ARG A CA 1
ATOM 629 C C . ARG A 1 87 ? -15.519 11.855 4.068 1.00 76.12 87 ARG A C 1
ATOM 631 O O . ARG A 1 87 ? -15.943 13.006 3.944 1.00 76.12 87 ARG A O 1
ATOM 638 N N . GLY A 1 88 ? -15.279 11.307 5.256 1.00 83.06 88 GLY A N 1
ATOM 639 C CA . GLY A 1 88 ? -15.331 11.983 6.547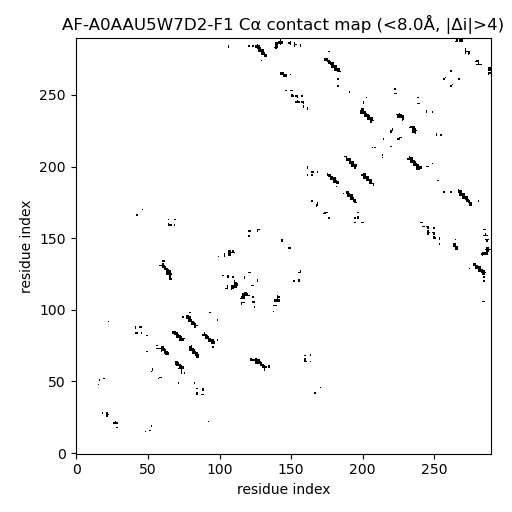 1.00 83.06 88 GLY A CA 1
ATOM 640 C C . GLY A 1 88 ? -14.417 11.301 7.565 1.00 83.06 88 GLY A C 1
ATOM 641 O O . GLY A 1 88 ? -13.457 10.636 7.192 1.00 83.06 88 GLY A O 1
ATOM 642 N N . VAL A 1 89 ? -14.711 11.485 8.854 1.00 87.06 89 VAL A N 1
ATOM 643 C CA . VAL A 1 89 ? -14.038 10.768 9.944 1.00 87.06 89 VAL A CA 1
ATOM 644 C C . VAL A 1 89 ? -15.075 9.942 10.690 1.00 87.06 89 VAL A C 1
ATOM 646 O O . VAL A 1 89 ? -16.042 10.501 11.209 1.00 87.06 89 VAL A O 1
ATOM 649 N N . THR A 1 90 ? -14.869 8.629 10.748 1.00 89.75 90 THR A N 1
ATOM 650 C CA . THR A 1 90 ? -15.761 7.693 11.440 1.00 89.75 90 THR A CA 1
ATOM 651 C C . THR A 1 90 ? -14.990 6.954 12.519 1.00 89.75 90 THR A C 1
ATOM 653 O O . THR A 1 90 ? -13.948 6.366 12.239 1.00 89.75 90 THR A O 1
ATOM 656 N N . MET A 1 91 ? -15.513 6.958 13.745 1.00 90.69 91 MET A N 1
ATOM 657 C CA . MET A 1 91 ? -14.956 6.201 14.862 1.00 90.69 91 MET A CA 1
ATOM 658 C C . MET A 1 91 ? -15.878 5.031 15.204 1.00 90.69 91 MET A C 1
ATOM 660 O O . MET A 1 91 ? -17.092 5.207 15.281 1.00 90.69 91 MET A O 1
ATOM 664 N N . SER A 1 92 ? -15.321 3.836 15.398 1.00 91.00 92 SER A N 1
ATOM 665 C CA . SER A 1 92 ? -16.111 2.652 15.738 1.00 91.00 92 SER A CA 1
ATOM 666 C C . SER A 1 92 ? -15.411 1.757 16.755 1.00 91.00 92 SER A C 1
ATOM 668 O O . SER A 1 92 ? -14.187 1.621 16.744 1.00 91.00 92 SER A O 1
ATOM 670 N N . LEU A 1 93 ? -16.202 1.138 17.633 1.00 92.56 93 LEU A N 1
ATOM 671 C CA . LEU A 1 93 ? -15.737 0.196 18.645 1.00 92.56 93 LEU A CA 1
ATOM 672 C C . LEU A 1 93 ? -16.312 -1.190 18.345 1.00 92.56 93 LEU A C 1
ATOM 674 O O . LEU A 1 93 ? -17.528 -1.371 18.299 1.00 92.56 93 LEU A O 1
ATOM 678 N N . GLN A 1 94 ? -15.445 -2.178 18.140 1.00 92.94 94 GLN A N 1
ATOM 679 C CA . GLN A 1 94 ? -15.849 -3.544 17.789 1.00 92.94 94 GLN A CA 1
ATOM 680 C C . GLN A 1 94 ? -15.001 -4.573 18.536 1.00 92.94 94 GLN A C 1
ATOM 682 O O . GLN A 1 94 ? -13.911 -4.264 19.002 1.00 92.94 94 GLN A O 1
ATOM 687 N N . ARG A 1 95 ? -15.452 -5.828 18.645 1.00 93.06 95 ARG A N 1
ATOM 688 C CA . ARG A 1 95 ? -14.629 -6.892 19.251 1.00 93.06 95 ARG A CA 1
ATOM 689 C C . ARG A 1 95 ? -13.406 -7.178 18.384 1.00 93.06 95 ARG A C 1
ATOM 691 O O . ARG A 1 95 ? -13.570 -7.547 17.220 1.00 93.06 95 ARG A O 1
ATOM 698 N N . SER A 1 96 ? -12.202 -7.130 18.964 1.00 90.75 96 SER A N 1
ATOM 699 C CA . SER A 1 96 ? -10.957 -7.341 18.206 1.00 90.75 96 SER A CA 1
ATOM 700 C C . SER A 1 96 ? -10.943 -8.693 17.499 1.00 90.75 96 SER A C 1
ATOM 702 O O . SER A 1 96 ? -10.583 -8.768 16.336 1.00 90.75 96 SER A O 1
ATOM 704 N N . ALA A 1 97 ? -11.409 -9.754 18.168 1.00 90.81 97 ALA A N 1
ATOM 705 C CA . ALA A 1 97 ? -11.426 -11.098 17.590 1.00 90.81 97 ALA A CA 1
ATOM 706 C C . ALA A 1 97 ? -12.318 -11.215 16.342 1.00 90.81 97 ALA A C 1
ATOM 708 O O . ALA A 1 97 ? -12.011 -11.994 15.444 1.00 90.81 97 ALA A O 1
ATOM 709 N N . THR A 1 98 ? -13.420 -10.462 16.282 1.00 91.75 98 THR A N 1
ATOM 710 C CA . THR A 1 98 ? -14.324 -10.459 15.123 1.00 91.75 98 THR A CA 1
ATOM 711 C C . THR A 1 98 ? -13.723 -9.664 13.969 1.00 91.75 98 THR A C 1
ATOM 713 O O . THR A 1 98 ? -13.769 -10.129 12.831 1.00 91.75 98 THR A O 1
ATOM 716 N N . LEU A 1 99 ? -13.124 -8.508 14.269 1.00 90.00 99 LEU A N 1
ATOM 717 C CA . LEU A 1 99 ? -12.422 -7.690 13.281 1.00 90.00 99 LEU A CA 1
ATOM 718 C C . LEU A 1 99 ? -11.242 -8.462 12.672 1.00 90.00 99 LEU A C 1
ATOM 720 O O . LEU A 1 99 ? -11.213 -8.666 11.462 1.00 90.00 99 LEU A O 1
ATOM 724 N N . ASP A 1 100 ? -10.357 -9.004 13.516 1.00 90.06 100 ASP A N 1
ATOM 725 C CA . ASP A 1 100 ? -9.197 -9.802 13.098 1.00 90.06 100 ASP A CA 1
ATOM 726 C C . ASP A 1 100 ? -9.612 -11.001 12.227 1.00 90.06 100 ASP A C 1
ATOM 728 O O . ASP A 1 100 ? -8.944 -11.318 11.245 1.00 90.06 100 ASP A O 1
ATOM 732 N N . ALA A 1 101 ? -10.710 -11.686 12.571 1.00 90.69 101 ALA A N 1
ATOM 733 C CA . ALA A 1 101 ? -11.203 -12.824 11.795 1.00 90.69 101 ALA A CA 1
ATOM 734 C C . ALA A 1 101 ? -11.755 -12.407 10.423 1.00 90.69 101 ALA A C 1
ATOM 736 O O . ALA A 1 101 ? -11.565 -13.131 9.447 1.00 90.69 101 ALA A O 1
ATOM 737 N N . THR A 1 102 ? -12.420 -11.252 10.348 1.00 91.31 102 THR A N 1
ATOM 738 C CA . THR A 1 102 ? -12.979 -10.719 9.097 1.00 91.31 102 THR A CA 1
ATOM 739 C C . THR A 1 102 ? -11.864 -10.266 8.157 1.00 91.31 102 THR A C 1
ATOM 741 O O . THR A 1 102 ? -11.855 -10.649 6.989 1.00 91.31 102 THR A O 1
ATOM 744 N N . GLU A 1 103 ? -10.884 -9.525 8.678 1.00 91.94 103 GLU A N 1
ATOM 745 C CA . GLU A 1 103 ? -9.701 -9.092 7.924 1.00 91.94 103 GLU A CA 1
ATOM 746 C C . GLU A 1 103 ? -8.892 -10.303 7.437 1.00 91.94 103 GLU A C 1
ATOM 748 O O . GLU A 1 103 ? -8.567 -10.403 6.254 1.00 91.94 103 GLU A O 1
ATOM 753 N N . ALA A 1 104 ? -8.640 -11.277 8.320 1.00 91.50 104 ALA A N 1
ATOM 754 C CA . ALA A 1 104 ? -7.916 -12.491 7.958 1.00 91.50 104 ALA A CA 1
ATOM 755 C C . ALA A 1 104 ? -8.636 -13.302 6.872 1.00 91.50 104 ALA A C 1
ATOM 757 O O . ALA A 1 104 ? -7.972 -13.817 5.975 1.00 91.50 104 ALA A O 1
ATOM 758 N N . ALA A 1 105 ? -9.967 -13.409 6.929 1.00 92.00 105 ALA A N 1
ATOM 759 C CA . ALA A 1 105 ? -10.742 -14.106 5.907 1.00 92.00 105 ALA A CA 1
ATOM 760 C C . ALA A 1 105 ? -10.635 -13.415 4.537 1.00 92.00 105 ALA A C 1
ATOM 762 O O . ALA A 1 105 ? -10.430 -14.099 3.536 1.00 92.00 105 ALA A O 1
ATOM 763 N N . ALA A 1 106 ? -10.709 -12.079 4.498 1.00 92.31 106 ALA A N 1
ATOM 764 C CA . ALA A 1 106 ? -10.568 -11.312 3.260 1.00 92.31 106 ALA A CA 1
ATOM 765 C C . ALA A 1 106 ? -9.176 -11.493 2.631 1.00 92.31 106 ALA A C 1
ATOM 767 O O . ALA A 1 1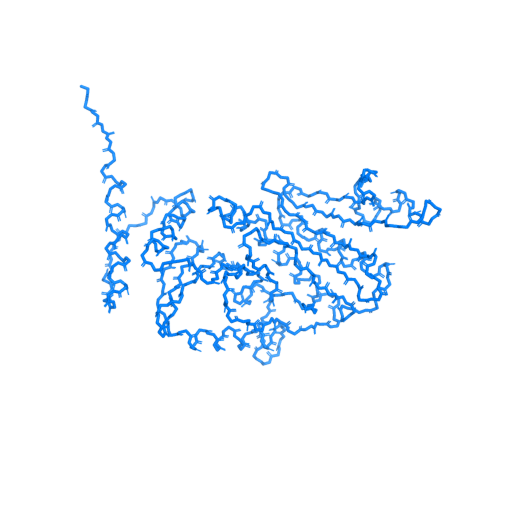06 ? -9.066 -11.806 1.446 1.00 92.31 106 ALA A O 1
ATOM 768 N N . PHE A 1 107 ? -8.109 -11.386 3.430 1.00 93.12 107 PHE A N 1
ATOM 769 C CA . PHE A 1 107 ? -6.750 -11.605 2.931 1.00 93.12 107 PHE A CA 1
ATOM 770 C C . PHE A 1 107 ? -6.519 -13.048 2.475 1.00 93.12 107 PHE A C 1
ATOM 772 O O . PHE A 1 107 ? -5.943 -13.255 1.413 1.00 93.12 107 PHE A O 1
ATOM 779 N N . GLN A 1 108 ? -7.000 -14.046 3.225 1.00 91.88 108 GLN A N 1
ATOM 780 C CA . GLN A 1 108 ? -6.860 -15.460 2.853 1.00 91.88 108 GLN A CA 1
ATOM 781 C C . GLN A 1 108 ? -7.605 -15.819 1.564 1.00 91.88 108 GLN A C 1
ATOM 783 O O . GLN A 1 108 ? -7.113 -16.651 0.802 1.00 91.88 108 GLN A O 1
ATOM 788 N N . GLY A 1 109 ? -8.771 -15.212 1.321 1.00 90.88 109 GLY A N 1
ATOM 789 C CA . GLY A 1 109 ? -9.496 -15.358 0.059 1.00 90.88 109 GLY A CA 1
ATOM 790 C C . GLY A 1 109 ? -8.749 -14.730 -1.120 1.00 90.88 109 GLY A C 1
ATOM 791 O O . GLY A 1 109 ? -8.723 -15.293 -2.217 1.00 90.88 109 GLY A O 1
ATOM 792 N N . GLY A 1 110 ? -8.073 -13.605 -0.881 1.00 91.44 110 GLY A N 1
ATOM 793 C CA . GLY A 1 110 ? -7.325 -12.876 -1.898 1.00 91.44 1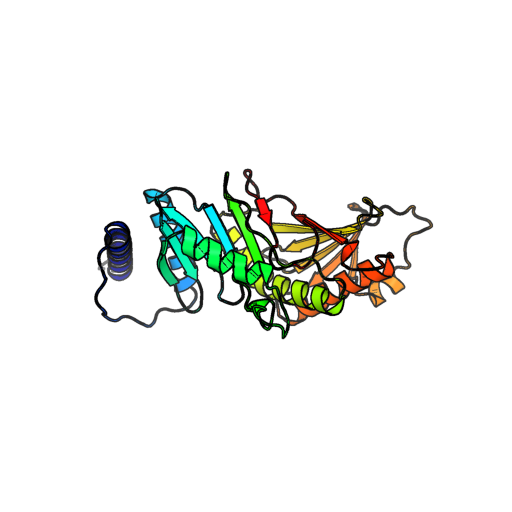10 GLY A CA 1
ATOM 794 C C . GLY A 1 110 ? -8.238 -12.225 -2.937 1.00 91.44 110 GLY A C 1
ATOM 795 O O . GLY A 1 110 ? -9.422 -11.999 -2.691 1.00 91.44 110 GLY A O 1
ATOM 796 N N . VAL A 1 111 ? -7.672 -11.913 -4.103 1.00 92.69 111 VAL A N 1
ATOM 797 C CA . VAL A 1 111 ? -8.357 -11.182 -5.177 1.00 92.69 111 VAL A CA 1
ATOM 798 C C . VAL A 1 111 ? -8.667 -12.111 -6.353 1.00 92.69 111 VAL A C 1
ATOM 800 O O . VAL A 1 111 ? -7.794 -12.857 -6.803 1.00 92.69 111 VAL A O 1
ATOM 803 N N . GLY A 1 112 ? -9.901 -12.061 -6.857 1.00 90.75 112 GLY A N 1
ATOM 804 C CA . GLY A 1 112 ? -10.361 -12.829 -8.013 1.00 90.75 112 GLY A CA 1
ATOM 805 C C . GLY A 1 112 ? -11.879 -13.027 -8.037 1.00 90.75 112 GLY A C 1
ATOM 806 O O . GLY A 1 112 ? -12.611 -12.466 -7.229 1.00 90.75 112 GLY A O 1
ATOM 807 N N . ASP A 1 113 ? -12.350 -13.872 -8.954 1.00 89.44 113 ASP A N 1
ATOM 808 C CA . ASP A 1 113 ? -13.785 -14.139 -9.156 1.00 89.44 113 ASP A CA 1
ATOM 809 C C . ASP A 1 113 ? -14.302 -15.355 -8.355 1.00 89.44 113 ASP A C 1
ATOM 811 O O . ASP A 1 113 ? -15.431 -15.821 -8.543 1.00 89.44 113 ASP A O 1
ATOM 815 N N . GLY A 1 114 ? -13.456 -15.942 -7.506 1.00 88.81 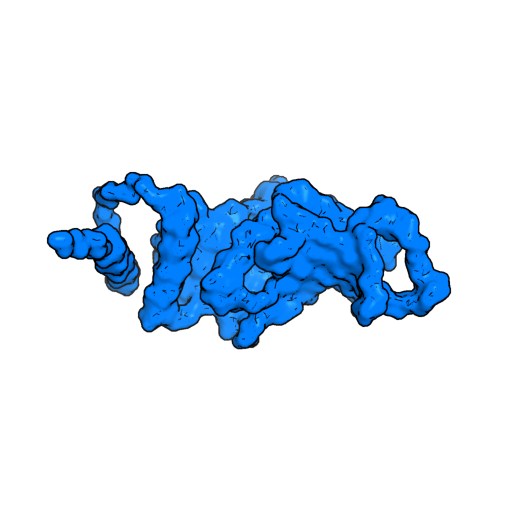114 GLY A N 1
ATOM 816 C CA . GLY A 1 114 ? -13.752 -17.157 -6.756 1.00 88.81 114 GLY A CA 1
ATOM 817 C C . GLY A 1 114 ? -14.569 -16.926 -5.475 1.00 88.81 114 GLY A C 1
ATOM 818 O O . GLY A 1 114 ? -14.652 -15.814 -4.953 1.00 88.81 114 GLY A O 1
ATOM 819 N N . PRO A 1 115 ? -15.154 -17.992 -4.897 1.00 89.69 115 PRO A N 1
ATOM 820 C CA . PRO A 1 115 ? -15.857 -17.898 -3.621 1.00 89.69 115 PRO A CA 1
ATOM 821 C C . PRO A 1 115 ? -14.943 -17.404 -2.493 1.00 89.69 115 PRO A C 1
ATOM 823 O O . PRO A 1 115 ? -13.894 -17.992 -2.241 1.00 89.69 115 PRO A O 1
ATOM 826 N N . GLY A 1 116 ? -15.376 -16.360 -1.783 1.00 88.00 116 GLY A N 1
ATOM 827 C CA . GLY A 1 116 ? -14.621 -15.770 -0.673 1.00 88.00 116 GLY A CA 1
ATOM 828 C C . GLY A 1 116 ? -13.479 -14.844 -1.097 1.00 88.00 116 GLY A C 1
ATOM 829 O O . GLY A 1 116 ? -12.786 -14.339 -0.221 1.00 88.00 116 GLY A O 1
ATOM 830 N N . GLN A 1 117 ? -13.293 -14.615 -2.401 1.00 92.88 117 GLN A N 1
ATOM 831 C CA . GLN A 1 117 ? -12.356 -13.626 -2.927 1.00 92.88 117 GLN A CA 1
ATOM 832 C C . GLN A 1 117 ? -13.039 -12.261 -3.051 1.00 92.88 117 GLN A C 1
ATOM 834 O O . GLN A 1 117 ? -14.257 -12.183 -3.237 1.00 92.88 117 GLN A O 1
ATOM 839 N N . VAL A 1 118 ? -12.254 -11.193 -2.950 1.00 92.94 118 VAL A N 1
ATOM 840 C CA . VAL A 1 118 ? -12.701 -9.844 -3.316 1.00 92.94 118 VAL A CA 1
ATOM 841 C C . VAL A 1 118 ? -12.443 -9.599 -4.803 1.00 92.94 118 VAL A C 1
ATOM 843 O O . VAL A 1 118 ? -11.534 -10.200 -5.379 1.00 92.94 118 VAL A O 1
ATOM 846 N N . LEU A 1 119 ? -13.213 -8.717 -5.441 1.00 90.38 119 LEU A N 1
ATOM 847 C CA . LEU A 1 119 ? -13.144 -8.551 -6.899 1.00 90.38 119 LEU A CA 1
ATOM 848 C C . LEU A 1 119 ? -11.875 -7.823 -7.351 1.00 90.38 119 LEU A C 1
ATOM 850 O O . LEU A 1 119 ? -11.402 -8.021 -8.468 1.00 90.38 119 LEU A O 1
ATOM 854 N N . ASN A 1 120 ? -11.333 -6.951 -6.504 1.00 91.62 120 ASN A N 1
ATOM 855 C CA . ASN A 1 120 ? -10.157 -6.143 -6.805 1.00 91.62 120 ASN A CA 1
ATOM 856 C C . ASN A 1 120 ? -9.355 -5.838 -5.532 1.00 91.62 120 ASN A C 1
ATOM 858 O O . ASN A 1 120 ? -9.853 -5.957 -4.415 1.00 91.62 120 ASN A O 1
ATOM 862 N N . TYR A 1 121 ? -8.103 -5.414 -5.704 1.00 91.50 121 TYR A N 1
ATOM 863 C CA . TYR A 1 121 ? -7.221 -5.063 -4.588 1.00 91.50 121 TYR A CA 1
ATOM 864 C C . TYR A 1 121 ? -7.773 -3.906 -3.742 1.00 91.50 121 TYR A C 1
ATOM 866 O O . TYR A 1 121 ? -7.596 -3.898 -2.528 1.00 91.50 121 TYR A O 1
ATOM 874 N N . CYS A 1 122 ? -8.517 -2.978 -4.344 1.00 90.00 122 CYS A N 1
ATOM 875 C CA . CYS A 1 122 ? -9.162 -1.869 -3.639 1.00 90.00 122 CYS A CA 1
ATOM 876 C C . CYS A 1 122 ? -10.262 -2.312 -2.650 1.00 90.00 122 CYS A C 1
ATOM 878 O O . CYS A 1 122 ? -10.624 -1.539 -1.766 1.00 90.00 122 CYS A O 1
ATOM 880 N N . GLU A 1 123 ? -10.772 -3.541 -2.764 1.00 91.94 123 GLU A N 1
ATOM 881 C CA . GLU A 1 123 ? -11.749 -4.137 -1.841 1.00 91.94 123 GLU A CA 1
ATOM 882 C C . GLU A 1 123 ? -11.107 -4.901 -0.672 1.00 91.94 123 GLU A C 1
ATOM 884 O O . GLU A 1 123 ? -11.814 -5.356 0.230 1.00 91.94 123 GLU A O 1
ATOM 889 N N . LEU A 1 124 ? -9.777 -5.044 -0.652 1.00 94.19 124 LEU A N 1
ATOM 890 C CA . LEU A 1 124 ? -9.083 -5.566 0.523 1.00 94.19 124 LEU A CA 1
ATOM 891 C C . LEU A 1 124 ? -9.216 -4.584 1.698 1.00 94.19 124 LEU A C 1
ATOM 893 O O . LEU A 1 124 ? -9.292 -3.374 1.472 1.00 94.19 124 LEU A O 1
ATOM 897 N N . PRO A 1 125 ? -9.175 -5.069 2.957 1.00 92.50 125 PRO A N 1
ATOM 898 C CA . PRO A 1 125 ? -9.278 -4.198 4.129 1.00 92.50 125 PRO A CA 1
ATOM 899 C C . PRO A 1 125 ? -8.277 -3.037 4.103 1.00 92.50 125 PRO A C 1
ATOM 901 O O . PRO A 1 125 ? -8.605 -1.913 4.475 1.00 92.50 125 PRO A O 1
ATOM 904 N N . TYR A 1 126 ? -7.055 -3.320 3.653 1.00 92.44 126 TYR A N 1
ATOM 905 C CA . TYR A 1 126 ? -5.997 -2.348 3.418 1.00 92.44 126 TYR A CA 1
ATOM 906 C C . TYR A 1 126 ? -4.909 -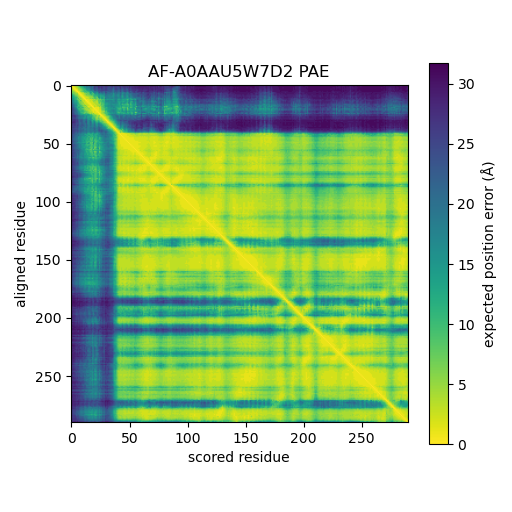2.970 2.534 1.00 92.44 126 TYR A C 1
ATOM 908 O O . TYR A 1 12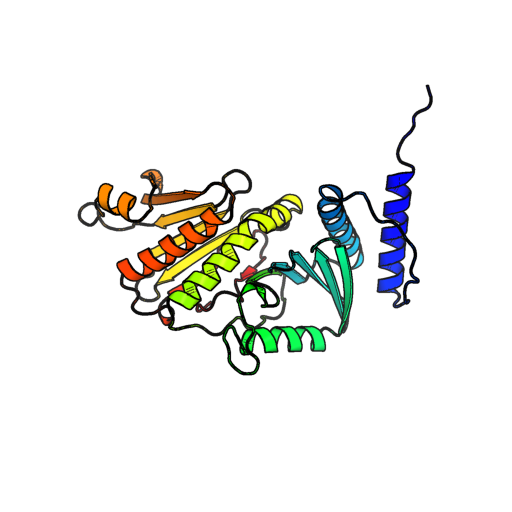6 ? -4.700 -4.185 2.544 1.00 92.44 126 TYR A O 1
ATOM 916 N N . LEU A 1 127 ? -4.196 -2.136 1.777 1.00 92.31 127 LEU A N 1
ATOM 917 C CA . LEU A 1 127 ? -3.058 -2.557 0.956 1.00 92.31 127 LEU A CA 1
ATOM 918 C C . LEU A 1 127 ? -1.732 -2.450 1.702 1.00 92.31 127 LEU A C 1
ATOM 920 O O . LEU A 1 127 ? -0.810 -3.226 1.439 1.00 92.31 127 LEU A O 1
ATOM 924 N N . TRP A 1 128 ? -1.660 -1.532 2.662 1.00 89.88 128 TRP A N 1
ATOM 925 C CA . TRP A 1 128 ? -0.472 -1.258 3.452 1.00 89.88 128 TRP A CA 1
ATOM 926 C C . TRP A 1 128 ? -0.812 -1.043 4.917 1.00 89.88 128 TRP A C 1
ATOM 928 O O . TRP A 1 128 ? -1.922 -0.637 5.256 1.00 89.88 128 TRP A O 1
ATOM 938 N N . GLN A 1 129 ? 0.148 -1.345 5.789 1.00 89.38 129 GLN A N 1
ATOM 939 C CA . GLN A 1 129 ? 0.044 -1.087 7.219 1.00 89.38 129 GLN A CA 1
ATOM 940 C C . GLN A 1 129 ? 1.405 -0.735 7.823 1.00 89.38 129 GLN A C 1
ATOM 942 O O . GLN A 1 129 ? 2.420 -1.340 7.485 1.00 89.38 129 GLN A O 1
ATOM 947 N N . VAL A 1 130 ? 1.408 0.191 8.772 1.00 86.62 130 VAL A N 1
ATOM 948 C CA . VAL A 1 130 ? 2.505 0.458 9.697 1.00 86.62 130 VAL A CA 1
ATOM 949 C C . VAL A 1 130 ? 2.084 -0.076 11.059 1.00 86.62 130 VAL A C 1
ATOM 951 O O . VAL A 1 130 ? 1.154 0.429 11.692 1.00 86.62 130 VAL A O 1
ATOM 954 N N . GLN A 1 131 ? 2.762 -1.130 11.499 1.00 84.25 131 GLN A N 1
ATOM 955 C CA . GLN A 1 131 ? 2.534 -1.743 12.801 1.00 84.25 131 GLN A CA 1
ATOM 956 C C . GLN A 1 131 ? 3.459 -1.112 13.840 1.00 84.25 131 GLN A C 1
ATOM 958 O O . GLN A 1 131 ? 4.668 -0.998 13.606 1.00 84.25 131 GLN A O 1
ATOM 963 N N . ARG A 1 132 ? 2.902 -0.740 14.997 1.00 79.31 132 ARG A N 1
ATOM 964 C CA . ARG A 1 132 ? 3.683 -0.275 16.151 1.00 79.31 132 ARG A CA 1
ATOM 965 C C . ARG A 1 132 ? 3.747 -1.359 17.228 1.00 79.31 132 ARG A C 1
ATOM 967 O O . ARG A 1 132 ? 2.746 -1.994 17.561 1.00 79.31 132 ARG A O 1
ATOM 974 N N . GLY A 1 133 ? 4.931 -1.557 17.806 1.00 69.56 133 GLY A N 1
ATOM 975 C CA . GLY A 1 133 ? 5.133 -2.479 18.928 1.00 69.56 133 GLY A CA 1
ATOM 976 C C . GLY A 1 133 ? 4.938 -3.960 18.571 1.00 69.56 133 GLY A C 1
ATOM 977 O O . GLY A 1 133 ? 5.348 -4.419 17.511 1.00 69.56 133 GLY A O 1
ATOM 978 N N . SER A 1 134 ? 4.341 -4.736 19.481 1.00 62.94 134 SER A N 1
ATOM 979 C CA . SER A 1 134 ? 4.158 -6.194 19.360 1.00 62.94 134 SER A CA 1
ATOM 980 C C . SER A 1 134 ? 2.831 -6.603 18.704 1.00 62.94 134 SER A C 1
ATOM 982 O O . SER A 1 134 ? 2.269 -7.655 19.031 1.00 62.94 134 SER A O 1
ATOM 984 N N . ALA A 1 135 ? 2.297 -5.763 17.810 1.00 65.38 135 ALA A N 1
ATOM 985 C CA . ALA A 1 135 ? 1.058 -6.045 17.094 1.00 65.38 135 ALA A CA 1
ATOM 986 C C . ALA A 1 135 ? 1.113 -7.431 16.430 1.00 65.38 135 ALA A C 1
ATOM 988 O O . ALA A 1 135 ? 2.145 -7.868 15.915 1.00 65.38 135 ALA A O 1
ATOM 989 N N . ARG A 1 136 ? -0.007 -8.160 16.486 1.00 66.12 136 ARG A N 1
ATOM 990 C CA . ARG A 1 136 ? -0.066 -9.513 15.933 1.00 66.12 136 ARG A CA 1
ATOM 991 C C . ARG A 1 136 ? 0.080 -9.430 14.421 1.00 66.12 136 ARG A C 1
ATOM 993 O O . ARG A 1 136 ? -0.607 -8.652 13.763 1.00 66.12 136 ARG A O 1
ATOM 1000 N N . GLU A 1 137 ? 0.940 -10.279 13.880 1.00 69.06 137 GLU A N 1
ATOM 1001 C CA . GLU A 1 137 ? 1.089 -10.393 12.441 1.00 69.06 137 GLU A CA 1
ATOM 1002 C C . GLU A 1 137 ? -0.220 -10.901 11.824 1.00 69.06 137 GLU A C 1
ATOM 1004 O O . GLU A 1 137 ? -0.696 -11.991 12.152 1.00 69.06 137 GLU A O 1
ATOM 1009 N N . GLN A 1 138 ? -0.825 -10.081 10.965 1.00 69.50 138 GLN A N 1
ATOM 1010 C CA . GLN A 1 138 ? -1.975 -10.482 10.162 1.00 69.50 138 GLN A CA 1
ATOM 1011 C C . GLN A 1 138 ? -1.509 -11.075 8.823 1.00 69.50 138 GLN A C 1
ATOM 1013 O O . GLN A 1 138 ? -0.472 -10.635 8.300 1.00 69.50 138 GLN A O 1
ATOM 1018 N N . PRO A 1 139 ? -2.231 -12.076 8.282 1.00 76.25 139 PRO A N 1
ATOM 1019 C CA . PRO A 1 139 ? -1.912 -12.652 6.981 1.00 76.25 139 PRO A CA 1
ATOM 1020 C C . PRO A 1 139 ? -2.113 -11.609 5.875 1.00 76.25 139 PRO A C 1
ATOM 1022 O O . PRO A 1 139 ? -3.049 -10.820 5.939 1.00 76.25 139 PRO A O 1
ATOM 1025 N N . GLY A 1 140 ? -1.224 -11.607 4.883 1.00 86.75 140 GLY A N 1
ATOM 1026 C CA . GLY A 1 140 ? -1.423 -10.874 3.632 1.00 86.75 140 GLY A CA 1
ATOM 1027 C C . GLY A 1 140 ? -2.121 -11.734 2.578 1.00 86.75 140 GLY A C 1
ATOM 1028 O O . GLY A 1 140 ? -2.395 -12.916 2.809 1.00 86.75 140 GLY A O 1
ATOM 1029 N N . VAL A 1 141 ? -2.378 -11.137 1.417 1.00 90.25 141 VAL A N 1
ATOM 1030 C CA . VAL A 1 141 ? -2.855 -11.836 0.222 1.00 90.25 141 VAL A CA 1
ATOM 1031 C C . VAL A 1 141 ? -1.855 -12.939 -0.157 1.00 90.25 141 VAL A C 1
ATOM 1033 O O . VAL A 1 141 ? -0.645 -12.699 -0.144 1.00 90.25 141 VAL A O 1
ATOM 1036 N N . PRO A 1 142 ? -2.323 -14.153 -0.499 1.00 90.38 142 PRO A N 1
ATOM 1037 C CA . PRO A 1 142 ? -1.460 -15.218 -0.982 1.00 90.38 142 PRO A CA 1
ATOM 1038 C C . PRO A 1 142 ? -0.604 -14.783 -2.183 1.00 90.38 142 PRO A C 1
ATOM 1040 O O . PRO A 1 142 ? -1.106 -14.086 -3.068 1.00 90.38 142 PRO A O 1
ATOM 1043 N N . PRO A 1 143 ? 0.661 -15.233 -2.274 1.00 90.00 143 PRO A N 1
ATOM 1044 C CA . PRO A 1 143 ? 1.490 -14.950 -3.434 1.00 90.00 143 PRO A CA 1
ATOM 1045 C C . PRO A 1 143 ? 0.852 -15.435 -4.738 1.00 90.00 143 PRO A C 1
ATOM 1047 O O . PRO A 1 143 ? 0.330 -16.551 -4.803 1.00 90.00 143 PRO A O 1
ATOM 1050 N N . THR A 1 144 ? 0.939 -14.620 -5.786 1.00 90.25 144 THR A N 1
ATOM 1051 C CA . THR A 1 144 ? 0.421 -14.967 -7.115 1.00 90.25 144 THR A CA 1
ATOM 1052 C C . THR A 1 144 ? 1.531 -15.477 -8.030 1.00 90.25 144 THR A C 1
ATOM 1054 O O . THR A 1 144 ? 2.711 -15.224 -7.808 1.00 90.25 144 THR A O 1
ATOM 1057 N N . SER A 1 145 ? 1.154 -16.208 -9.077 1.00 89.75 145 SER A N 1
ATOM 1058 C CA . SER A 1 145 ? 2.048 -16.539 -10.198 1.00 89.75 145 SER A CA 1
ATOM 1059 C C . SER A 1 145 ? 1.769 -15.691 -11.442 1.00 89.75 145 SER A C 1
ATOM 1061 O O . SER A 1 145 ? 2.500 -15.796 -12.427 1.00 89.75 145 SER A O 1
ATOM 1063 N N . ASP A 1 146 ? 0.739 -14.843 -11.394 1.00 93.06 146 ASP A N 1
ATOM 1064 C CA . ASP A 1 146 ? 0.282 -14.023 -12.509 1.00 93.06 146 ASP A CA 1
ATOM 1065 C C . ASP A 1 146 ? 0.872 -12.606 -12.433 1.00 93.06 146 ASP A C 1
ATOM 1067 O O . ASP A 1 146 ? 0.612 -11.841 -11.501 1.00 93.06 146 ASP A O 1
ATOM 1071 N N . TRP A 1 147 ? 1.661 -12.248 -13.447 1.00 93.88 147 TRP A N 1
ATOM 1072 C CA . TRP A 1 147 ? 2.257 -10.920 -13.581 1.00 93.88 147 TRP A CA 1
ATOM 1073 C C . TRP A 1 147 ? 1.217 -9.803 -13.660 1.00 93.88 147 TRP A C 1
ATOM 1075 O O . TRP A 1 147 ? 1.452 -8.732 -13.109 1.00 93.88 147 TRP A O 1
ATOM 1085 N N . SER A 1 148 ? 0.072 -10.044 -14.300 1.00 93.56 148 SER A N 1
ATOM 1086 C CA . SER A 1 148 ? -0.992 -9.046 -14.409 1.00 93.56 148 SER A CA 1
ATOM 1087 C C . SER A 1 148 ? -1.659 -8.787 -13.062 1.00 93.56 148 SER A C 1
ATOM 1089 O O . SER A 1 148 ? -1.998 -7.646 -12.764 1.00 93.56 148 SER A O 1
ATOM 1091 N N . GLN A 1 149 ? -1.792 -9.813 -12.217 1.00 92.88 149 GLN A N 1
ATOM 1092 C CA . GLN A 1 149 ? -2.281 -9.628 -10.850 1.00 92.88 149 GLN A CA 1
ATOM 1093 C C . GLN A 1 149 ? -1.283 -8.857 -9.983 1.00 92.88 149 GLN A C 1
ATOM 1095 O O . GLN A 1 149 ? -1.708 -8.009 -9.203 1.00 92.88 149 GLN A O 1
ATOM 1100 N N . LEU A 1 150 ? 0.023 -9.118 -10.123 1.00 93.81 150 LEU A N 1
ATOM 1101 C CA . LEU A 1 150 ? 1.050 -8.339 -9.425 1.00 93.81 150 LEU A CA 1
ATOM 1102 C C . LEU A 1 150 ? 1.040 -6.869 -9.871 1.00 93.81 150 LEU A C 1
ATOM 1104 O O . LEU A 1 150 ? 1.090 -5.978 -9.027 1.00 93.81 150 LEU A O 1
ATOM 1108 N N . GLU A 1 151 ? 0.965 -6.615 -11.179 1.00 94.56 151 GLU A N 1
ATOM 1109 C CA . GLU A 1 151 ? 0.927 -5.258 -11.736 1.00 94.56 151 GLU A CA 1
ATOM 1110 C C . GLU A 1 151 ? -0.285 -4.475 -11.220 1.00 94.56 151 GLU A C 1
ATOM 1112 O O . GLU A 1 151 ? -0.128 -3.346 -10.766 1.00 94.56 151 GLU A O 1
ATOM 1117 N N . GLN A 1 152 ? -1.467 -5.101 -11.192 1.00 93.88 152 GLN A N 1
ATOM 1118 C CA . GLN A 1 152 ? -2.680 -4.501 -10.627 1.00 93.88 152 GLN A CA 1
ATOM 1119 C C . GLN A 1 152 ? -2.541 -4.210 -9.129 1.00 93.88 152 GLN A C 1
ATOM 1121 O O . GLN A 1 152 ? -2.928 -3.133 -8.685 1.00 93.88 152 GLN A O 1
ATOM 1126 N N . ALA A 1 153 ? -1.963 -5.133 -8.353 1.00 94.00 153 ALA A N 1
ATOM 1127 C CA . ALA A 1 153 ? -1.739 -4.924 -6.924 1.00 94.00 153 ALA A CA 1
ATOM 1128 C C . ALA A 1 153 ? -0.812 -3.731 -6.664 1.00 94.00 153 ALA A C 1
ATOM 1130 O O . ALA A 1 153 ? -1.103 -2.890 -5.815 1.00 94.00 153 ALA A O 1
ATOM 1131 N N . LEU A 1 154 ? 0.291 -3.647 -7.417 1.00 92.69 154 LEU A N 1
ATOM 1132 C CA . LEU A 1 154 ? 1.236 -2.535 -7.344 1.00 92.69 154 LEU A CA 1
ATOM 1133 C C . LEU A 1 154 ? 0.579 -1.230 -7.774 1.00 92.69 154 LEU A C 1
ATOM 1135 O O . LEU A 1 154 ? 0.733 -0.233 -7.083 1.00 92.69 154 LEU A O 1
ATOM 1139 N N . GLN A 1 155 ? -0.187 -1.228 -8.861 1.00 92.75 155 GLN A N 1
ATOM 1140 C CA . GLN A 1 155 ? -0.919 -0.043 -9.290 1.00 92.75 155 GLN A CA 1
ATOM 1141 C C . GLN A 1 155 ? -1.860 0.446 -8.181 1.00 92.75 155 GLN A C 1
ATOM 1143 O O . GLN A 1 155 ? -1.744 1.594 -7.762 1.00 92.75 155 GLN A O 1
ATOM 1148 N N . SER A 1 156 ? -2.735 -0.420 -7.657 1.00 92.31 156 SER A N 1
ATOM 1149 C CA . SER A 1 156 ? -3.670 -0.049 -6.587 1.00 92.31 156 SER A CA 1
ATOM 1150 C C . SER A 1 156 ? -2.948 0.428 -5.329 1.00 92.31 156 SER A C 1
ATOM 1152 O O . SER A 1 156 ? -3.390 1.378 -4.688 1.00 92.31 156 SER A O 1
ATOM 1154 N N . LEU A 1 157 ? -1.822 -0.204 -4.981 1.00 91.69 157 LEU A N 1
ATOM 1155 C CA . LEU A 1 157 ? -0.981 0.251 -3.884 1.00 91.69 157 LEU A CA 1
ATOM 1156 C C . LEU A 1 157 ? -0.502 1.673 -4.139 1.00 91.69 157 LEU A C 1
ATOM 1158 O O . LEU A 1 157 ? -0.757 2.535 -3.312 1.00 91.69 157 LEU A O 1
ATOM 1162 N N . LEU A 1 158 ? 0.165 1.905 -5.268 1.00 89.00 158 LEU A N 1
ATOM 1163 C CA . LEU A 1 158 ? 0.815 3.164 -5.614 1.00 89.00 158 LEU A CA 1
ATOM 1164 C C . LEU A 1 158 ? -0.172 4.323 -5.775 1.00 89.00 158 LEU A C 1
ATOM 1166 O O . LEU A 1 158 ? 0.144 5.436 -5.363 1.00 89.00 158 LEU A O 1
ATOM 1170 N N . GLU A 1 159 ? -1.364 4.063 -6.318 1.00 87.44 159 GLU A N 1
ATOM 1171 C CA . GLU A 1 159 ? -2.450 5.048 -6.401 1.00 87.44 159 GLU A CA 1
ATOM 1172 C C . GLU A 1 159 ? -2.823 5.570 -5.010 1.00 87.44 159 GLU A C 1
ATOM 1174 O O . GLU A 1 159 ? -2.904 6.776 -4.798 1.00 87.44 159 GLU A O 1
ATOM 1179 N N . LEU A 1 160 ? -2.996 4.664 -4.045 1.00 85.88 160 LEU A N 1
ATOM 1180 C CA . LEU A 1 160 ? -3.369 5.022 -2.676 1.00 85.88 160 LEU A CA 1
ATOM 1181 C C . LEU A 1 160 ? -2.187 5.541 -1.861 1.00 85.88 160 LEU A C 1
ATOM 1183 O O . LEU A 1 160 ? -2.360 6.378 -0.977 1.00 85.88 160 LEU A O 1
ATOM 1187 N N . TRP A 1 161 ? -0.990 5.034 -2.149 1.00 81.56 161 TRP A N 1
ATOM 1188 C CA . TRP A 1 161 ? 0.244 5.385 -1.461 1.00 81.56 161 TRP A CA 1
ATOM 1189 C C . TRP A 1 161 ? 0.494 6.886 -1.568 1.00 81.56 161 TRP A C 1
ATOM 1191 O O . TRP A 1 161 ? 0.727 7.533 -0.546 1.00 81.56 161 TRP A O 1
ATOM 1201 N N . VAL A 1 162 ? 0.332 7.440 -2.780 1.00 74.31 162 VAL A N 1
ATOM 1202 C CA . VAL A 1 162 ? 0.575 8.859 -3.051 1.00 74.31 162 VAL A CA 1
ATOM 1203 C C . VAL A 1 162 ? -0.265 9.761 -2.151 1.00 74.31 162 VAL A C 1
ATOM 1205 O O . VAL A 1 162 ? 0.278 10.652 -1.498 1.00 74.31 162 VAL A O 1
ATOM 1208 N N . ASP A 1 163 ? -1.562 9.482 -2.065 1.00 76.50 163 ASP A N 1
ATOM 1209 C CA . ASP A 1 163 ? -2.515 10.319 -1.335 1.00 76.50 163 ASP A CA 1
ATOM 1210 C C . ASP A 1 163 ? -2.420 10.148 0.191 1.00 76.50 163 ASP A C 1
ATOM 1212 O O . ASP A 1 163 ? -2.700 11.078 0.952 1.00 76.50 163 ASP A O 1
ATOM 1216 N N . GLN A 1 164 ? -2.041 8.958 0.665 1.00 84.25 164 GLN A N 1
ATOM 1217 C CA . GLN A 1 164 ? -2.171 8.597 2.078 1.00 84.25 164 GLN A CA 1
ATOM 1218 C C . GLN A 1 164 ? -0.879 8.764 2.885 1.00 84.25 164 GLN A C 1
ATOM 1220 O O . GLN A 1 164 ? -0.943 9.031 4.087 1.00 84.25 164 GLN A O 1
ATOM 1225 N N . THR A 1 165 ? 0.300 8.657 2.270 1.00 75.19 165 THR A N 1
ATOM 1226 C CA . THR A 1 165 ? 1.580 8.817 2.988 1.00 75.19 165 THR A CA 1
ATOM 1227 C C . THR A 1 165 ? 1.817 10.245 3.463 1.00 75.19 165 THR A C 1
ATOM 1229 O O . THR A 1 165 ? 2.383 10.433 4.538 1.00 75.19 165 THR A O 1
ATOM 1232 N N . SER A 1 166 ? 1.307 11.261 2.758 1.00 76.00 166 SER A N 1
ATOM 1233 C CA . SER A 1 166 ? 1.348 12.642 3.245 1.00 76.00 166 SER A CA 1
ATOM 1234 C C . SER A 1 166 ? 0.716 12.753 4.634 1.00 76.00 166 SER A C 1
ATOM 1236 O O . SER A 1 166 ? 1.189 13.519 5.472 1.00 76.00 166 SER A O 1
ATOM 1238 N N . LEU A 1 167 ? -0.366 12.011 4.909 1.00 79.62 167 LEU A N 1
ATOM 1239 C CA . LEU A 1 167 ? -1.014 12.007 6.223 1.00 79.62 167 LEU A CA 1
ATOM 1240 C C . LEU A 1 167 ? -0.112 11.385 7.293 1.00 79.62 167 LEU A C 1
ATOM 1242 O O . LEU A 1 167 ? -0.059 11.906 8.403 1.00 79.62 167 LEU A O 1
ATOM 1246 N N . LEU A 1 168 ? 0.629 10.330 6.945 1.00 78.44 168 LEU A N 1
ATOM 1247 C CA . LEU A 1 168 ? 1.623 9.732 7.837 1.00 78.44 168 LEU A CA 1
ATOM 1248 C C . LEU A 1 168 ? 2.722 10.739 8.202 1.00 78.44 168 LEU A C 1
ATOM 1250 O O . LEU A 1 168 ? 3.094 10.816 9.372 1.00 78.44 168 LEU A O 1
ATOM 1254 N N . TYR A 1 169 ? 3.207 11.514 7.226 1.00 77.81 169 TYR A N 1
ATOM 1255 C CA . TYR A 1 169 ? 4.244 12.529 7.438 1.00 77.81 169 TYR A CA 1
ATOM 1256 C C . TYR A 1 169 ? 3.740 13.692 8.300 1.00 77.81 169 TYR A C 1
ATOM 1258 O O . TYR A 1 169 ? 4.370 14.043 9.294 1.00 77.81 169 TYR A O 1
ATOM 1266 N N . GLU A 1 170 ? 2.579 14.264 7.969 1.00 77.94 170 GLU A N 1
ATOM 1267 C CA . GLU A 1 170 ? 2.002 15.388 8.724 1.00 77.94 170 GLU A CA 1
ATOM 1268 C C . GLU A 1 170 ? 1.672 15.025 10.170 1.00 77.94 170 GLU A C 1
ATOM 1270 O O . GLU A 1 170 ? 1.820 15.852 11.068 1.00 77.94 170 GLU A O 1
ATOM 1275 N N . ALA A 1 171 ? 1.255 13.783 10.404 1.00 76.94 171 ALA A N 1
ATOM 1276 C CA . ALA A 1 171 ? 0.978 13.293 11.742 1.00 76.94 171 ALA A CA 1
ATOM 1277 C C . ALA A 1 171 ? 2.238 12.799 12.486 1.00 76.94 171 ALA A C 1
ATOM 1279 O O . ALA A 1 171 ? 2.142 12.359 13.633 1.00 76.94 171 ALA A O 1
ATOM 1280 N N . GLY A 1 172 ? 3.417 12.855 11.852 1.00 76.50 172 GLY A N 1
ATOM 1281 C CA . GLY A 1 172 ? 4.686 12.411 12.433 1.00 76.50 172 GLY A CA 1
ATOM 1282 C C . GLY A 1 172 ? 4.733 10.907 12.711 1.00 76.50 172 GLY A C 1
ATOM 1283 O O . GLY A 1 172 ? 5.394 10.460 13.649 1.00 76.50 172 GLY A O 1
ATOM 1284 N N . TRP A 1 173 ? 3.979 10.103 11.957 1.00 76.19 173 TRP A N 1
ATOM 1285 C CA . TRP A 1 173 ? 3.891 8.661 12.185 1.00 76.19 173 TRP A CA 1
ATOM 1286 C C . TRP A 1 173 ? 5.001 7.867 11.505 1.00 76.19 173 TRP A C 1
ATOM 1288 O O . TRP A 1 173 ? 5.339 6.781 11.987 1.00 76.19 173 TRP A O 1
ATOM 1298 N N . CYS A 1 174 ? 5.550 8.405 10.419 1.00 70.44 174 CYS A N 1
ATOM 1299 C CA . CYS A 1 174 ? 6.719 7.923 9.690 1.00 70.44 174 CYS A CA 1
ATOM 1300 C C . CYS A 1 174 ? 7.480 9.142 9.156 1.00 70.44 174 CYS A C 1
ATOM 1302 O O . CYS A 1 174 ? 6.837 10.120 8.790 1.00 70.44 174 CYS A O 1
ATOM 1304 N N . ASP A 1 175 ? 8.811 9.071 9.082 1.00 67.31 175 ASP A N 1
ATOM 1305 C CA . ASP A 1 175 ? 9.625 10.121 8.441 1.00 67.31 175 ASP A CA 1
ATOM 1306 C C . ASP A 1 175 ? 9.942 9.783 6.979 1.00 67.31 175 ASP A C 1
ATOM 1308 O O . ASP A 1 175 ? 10.178 10.668 6.164 1.00 67.31 175 ASP A O 1
ATOM 1312 N N . GLU A 1 176 ? 9.917 8.493 6.644 1.00 69.75 176 GLU A N 1
ATOM 1313 C CA . GLU A 1 176 ? 10.132 7.968 5.302 1.00 69.75 176 GLU A CA 1
ATOM 1314 C C . GLU A 1 176 ? 9.316 6.683 5.142 1.00 69.75 176 GLU A C 1
ATOM 1316 O O . GLU A 1 176 ? 9.201 5.887 6.082 1.00 69.75 176 GLU A O 1
ATOM 1321 N N . VAL A 1 177 ? 8.723 6.491 3.964 1.00 71.06 177 VAL A N 1
ATOM 1322 C CA . VAL A 1 177 ? 8.038 5.249 3.610 1.00 71.06 177 VAL A CA 1
ATOM 1323 C C . VAL A 1 177 ? 8.577 4.760 2.269 1.00 71.06 177 VAL A C 1
ATOM 1325 O O . VAL A 1 177 ? 8.242 5.293 1.209 1.00 71.06 177 VAL A O 1
ATOM 1328 N N . ALA A 1 178 ? 9.418 3.731 2.336 1.00 77.94 178 ALA A N 1
ATOM 1329 C CA . ALA A 1 178 ? 10.048 3.108 1.183 1.00 77.94 178 ALA A CA 1
ATOM 1330 C C . ALA A 1 178 ? 9.949 1.585 1.274 1.00 77.94 178 ALA A C 1
ATOM 1332 O O . ALA A 1 178 ? 9.929 0.999 2.362 1.00 77.94 178 ALA A O 1
ATOM 1333 N N . PHE A 1 179 ? 9.903 0.928 0.125 1.00 80.75 179 PHE A N 1
ATOM 1334 C CA . PHE A 1 179 ? 10.009 -0.520 0.069 1.00 80.75 179 PHE A CA 1
ATOM 1335 C C . PHE A 1 179 ? 10.790 -0.959 -1.155 1.00 80.75 179 PHE A C 1
ATOM 1337 O O . PHE A 1 179 ? 10.763 -0.322 -2.207 1.00 80.75 179 PHE A O 1
ATOM 1344 N N . ASP A 1 180 ? 11.437 -2.099 -0.996 1.00 82.94 180 ASP A N 1
ATOM 1345 C CA . ASP A 1 180 ? 12.223 -2.736 -2.024 1.00 82.94 180 ASP A CA 1
ATOM 1346 C C . ASP A 1 180 ? 11.490 -3.957 -2.561 1.00 82.94 180 ASP A C 1
ATOM 1348 O O . ASP A 1 180 ? 10.883 -4.743 -1.823 1.00 82.94 180 ASP A O 1
ATOM 1352 N N . VAL A 1 181 ? 11.601 -4.144 -3.868 1.00 83.25 181 VAL A N 1
ATOM 1353 C CA . VAL A 1 181 ? 11.184 -5.355 -4.560 1.00 83.25 181 VAL A CA 1
ATOM 1354 C C . VAL A 1 181 ? 12.445 -6.053 -5.054 1.00 83.25 181 VAL A C 1
ATOM 1356 O O . VAL A 1 181 ? 13.215 -5.492 -5.839 1.00 83.25 181 VAL A O 1
ATOM 1359 N N . THR A 1 182 ? 12.675 -7.269 -4.565 1.00 78.06 182 THR A N 1
ATOM 1360 C CA . THR A 1 182 ? 13.910 -8.028 -4.790 1.00 78.06 182 THR A CA 1
ATOM 1361 C C . THR A 1 182 ? 13.622 -9.391 -5.397 1.00 78.06 182 THR A C 1
ATOM 1363 O O . THR A 1 182 ? 12.592 -10.013 -5.144 1.00 78.06 182 THR A O 1
ATOM 1366 N N . GLU A 1 183 ? 14.542 -9.880 -6.221 1.00 74.25 183 GLU A N 1
ATOM 1367 C CA . GLU A 1 183 ? 14.492 -11.239 -6.754 1.00 74.25 183 GLU A CA 1
ATOM 1368 C C . GLU A 1 183 ? 15.269 -12.187 -5.827 1.00 74.25 183 GLU A C 1
ATOM 1370 O O . GLU A 1 183 ? 16.456 -11.987 -5.585 1.00 74.25 183 GLU A O 1
ATOM 1375 N N . HIS A 1 184 ? 14.645 -13.276 -5.366 1.00 60.59 184 HIS A N 1
ATOM 1376 C CA . HIS A 1 184 ? 15.269 -14.234 -4.438 1.00 60.59 184 HIS A CA 1
ATOM 1377 C C . HIS A 1 184 ? 16.564 -14.883 -4.956 1.00 60.59 184 HIS A C 1
ATOM 1379 O O . HIS A 1 184 ? 17.349 -15.407 -4.170 1.00 60.59 184 HIS A O 1
ATOM 1385 N N . VAL A 1 185 ? 16.769 -14.917 -6.274 1.00 55.81 185 VAL A N 1
ATOM 1386 C CA . VAL A 1 185 ? 17.914 -15.593 -6.905 1.00 55.81 185 VAL A CA 1
ATOM 1387 C C . VAL A 1 185 ? 19.156 -14.691 -6.945 1.00 55.81 185 VAL A C 1
ATOM 1389 O O . VAL A 1 185 ? 20.271 -15.187 -7.100 1.00 55.81 185 VAL A O 1
ATOM 1392 N N . SER A 1 186 ? 18.994 -13.376 -6.776 1.00 56.34 186 SER A N 1
ATOM 1393 C CA . SER A 1 186 ? 20.090 -12.407 -6.812 1.00 56.34 186 SER A CA 1
ATOM 1394 C C . SER A 1 186 ? 19.771 -11.251 -5.865 1.00 56.34 186 SER A C 1
ATOM 1396 O O . SER A 1 186 ? 19.077 -10.308 -6.236 1.00 56.34 186 SER A O 1
ATOM 1398 N N . GLU A 1 187 ? 20.306 -11.323 -4.643 1.00 54.47 187 GLU A N 1
ATOM 1399 C CA . GLU A 1 187 ? 20.193 -10.258 -3.627 1.00 54.47 187 GLU A CA 1
ATOM 1400 C C . GLU A 1 187 ? 20.802 -8.921 -4.100 1.00 54.47 187 GLU A C 1
ATOM 1402 O O . GLU A 1 187 ? 20.461 -7.866 -3.579 1.00 54.47 187 GLU A O 1
ATOM 1407 N N . ASP A 1 188 ? 21.625 -8.948 -5.152 1.00 55.22 188 ASP A N 1
ATOM 1408 C CA . ASP A 1 188 ? 22.252 -7.779 -5.787 1.00 55.22 188 ASP A CA 1
ATOM 1409 C C . ASP A 1 188 ? 21.281 -6.942 -6.654 1.00 55.22 188 ASP A C 1
ATOM 1411 O O . ASP A 1 188 ? 21.700 -6.059 -7.408 1.00 55.22 188 ASP A O 1
ATOM 1415 N N . ARG A 1 189 ? 19.979 -7.264 -6.653 1.00 61.69 189 ARG A N 1
ATOM 1416 C CA . ARG A 1 189 ? 18.983 -6.676 -7.564 1.00 61.69 189 ARG A CA 1
ATOM 1417 C C . ARG A 1 189 ? 17.816 -6.104 -6.784 1.00 61.69 189 ARG A C 1
ATOM 1419 O O . ARG A 1 189 ? 16.815 -6.777 -6.544 1.00 61.69 189 ARG A O 1
ATOM 1426 N N . VAL A 1 190 ? 17.959 -4.832 -6.439 1.00 66.69 190 VAL A N 1
ATOM 1427 C CA . VAL A 1 190 ? 16.979 -4.095 -5.648 1.00 66.69 190 VAL A CA 1
ATOM 1428 C C . VAL A 1 190 ? 16.305 -3.044 -6.520 1.00 66.69 190 VAL A C 1
ATOM 1430 O O . VAL A 1 190 ? 16.957 -2.123 -7.024 1.00 66.69 190 VAL A O 1
ATOM 1433 N N . LEU A 1 191 ? 14.994 -3.202 -6.711 1.00 78.25 191 LEU A N 1
ATOM 1434 C CA . LEU A 1 191 ? 14.140 -2.124 -7.185 1.00 78.25 191 LEU A CA 1
ATOM 1435 C C . LEU A 1 191 ? 13.553 -1.422 -5.960 1.00 78.25 191 LEU A C 1
ATOM 1437 O O . LEU A 1 191 ? 12.634 -1.943 -5.331 1.00 78.25 191 LEU A O 1
ATOM 1441 N N . GLY A 1 192 ? 14.109 -0.264 -5.633 1.00 78.62 192 GLY A N 1
ATOM 1442 C CA . GLY A 1 192 ? 13.629 0.578 -4.551 1.00 78.62 192 GLY A CA 1
ATOM 1443 C C . GLY A 1 192 ? 12.492 1.469 -5.022 1.00 78.62 192 GLY A C 1
ATOM 1444 O O . GLY A 1 192 ? 12.519 2.021 -6.127 1.00 78.62 192 GLY A O 1
ATOM 1445 N N . LEU A 1 193 ? 11.488 1.618 -4.174 1.00 79.94 193 LEU A N 1
ATOM 1446 C CA . LEU A 1 193 ? 10.358 2.493 -4.412 1.00 79.94 193 LEU A CA 1
ATOM 1447 C C . LEU A 1 193 ? 10.223 3.448 -3.232 1.00 79.94 193 LEU A C 1
ATOM 1449 O O . LEU A 1 193 ? 10.054 3.027 -2.088 1.00 79.94 193 LEU A O 1
ATOM 1453 N N . LEU A 1 194 ? 10.326 4.739 -3.531 1.00 75.44 194 LEU A N 1
ATOM 1454 C CA . LEU A 1 194 ? 10.316 5.814 -2.550 1.00 75.44 194 LEU A CA 1
ATOM 1455 C C . LEU A 1 194 ? 9.203 6.796 -2.884 1.00 75.44 194 LEU A C 1
ATOM 1457 O O . LEU A 1 194 ? 9.028 7.182 -4.044 1.00 75.44 194 LEU A O 1
ATOM 1461 N N . GLN A 1 195 ? 8.517 7.270 -1.850 1.00 70.50 195 GLN A N 1
ATOM 1462 C CA . GLN A 1 195 ? 7.654 8.431 -1.974 1.00 70.50 195 GLN A CA 1
ATOM 1463 C C . GLN A 1 195 ? 8.120 9.568 -1.063 1.00 70.50 195 GLN A C 1
ATOM 1465 O O . GLN A 1 195 ? 8.165 9.422 0.158 1.00 70.50 195 GLN A O 1
ATOM 1470 N N . SER A 1 196 ? 8.385 10.720 -1.676 1.00 64.00 196 SER A N 1
ATOM 1471 C CA . SER A 1 196 ? 8.604 11.997 -0.992 1.00 64.00 196 SER A CA 1
ATOM 1472 C C . SER A 1 196 ? 7.312 12.817 -1.021 1.00 64.00 196 SER A C 1
ATOM 1474 O O . SER A 1 196 ? 6.562 12.767 -1.999 1.00 64.00 196 SER A O 1
ATOM 1476 N N . ALA A 1 197 ? 7.045 13.573 0.046 1.00 59.81 197 ALA A N 1
ATOM 1477 C CA . ALA A 1 197 ? 5.876 14.451 0.125 1.00 59.81 197 ALA A CA 1
ATOM 1478 C C . ALA A 1 197 ? 5.884 15.536 -0.970 1.00 59.81 197 ALA A C 1
ATOM 1480 O O . ALA A 1 197 ? 4.821 15.900 -1.471 1.00 59.81 197 ALA A O 1
ATOM 1481 N N . ASP A 1 198 ? 7.074 15.999 -1.364 1.00 61.12 198 ASP A N 1
ATOM 1482 C CA . ASP A 1 198 ? 7.245 17.106 -2.308 1.00 61.12 198 ASP A CA 1
ATOM 1483 C C . ASP A 1 198 ? 7.494 16.630 -3.750 1.00 61.12 198 ASP A C 1
ATOM 1485 O O . ASP A 1 198 ? 7.102 17.304 -4.704 1.00 61.12 198 ASP A O 1
ATOM 1489 N N . ASP A 1 199 ? 8.108 15.452 -3.923 1.00 63.19 199 ASP A N 1
ATOM 1490 C CA . ASP A 1 199 ? 8.589 14.977 -5.232 1.00 63.19 199 ASP A CA 1
ATOM 1491 C C . ASP A 1 199 ? 7.712 13.883 -5.863 1.00 63.19 199 ASP A C 1
ATOM 1493 O O . ASP A 1 199 ? 7.993 13.413 -6.968 1.00 63.19 199 ASP A O 1
ATOM 1497 N N . GLY A 1 200 ? 6.641 13.467 -5.178 1.00 76.12 200 GLY A N 1
ATOM 1498 C CA . GLY A 1 200 ? 5.758 12.403 -5.642 1.00 76.12 200 GLY A CA 1
ATOM 1499 C C . GLY A 1 200 ? 6.428 11.029 -5.590 1.00 76.12 200 GLY A C 1
ATOM 1500 O O . GLY A 1 200 ? 7.105 10.680 -4.619 1.00 76.12 200 GLY A O 1
ATOM 1501 N N . LEU A 1 201 ? 6.201 10.224 -6.629 1.00 85.06 201 LEU A N 1
ATOM 1502 C CA . LEU A 1 201 ? 6.670 8.843 -6.686 1.00 85.06 201 LEU A CA 1
ATOM 1503 C C . LEU A 1 201 ? 8.020 8.751 -7.395 1.00 85.06 201 LEU A C 1
ATOM 1505 O O . LEU A 1 201 ? 8.158 9.216 -8.526 1.00 85.06 201 LEU A O 1
ATOM 1509 N N . THR A 1 202 ? 8.998 8.096 -6.772 1.00 87.62 202 THR A N 1
ATOM 1510 C CA . THR A 1 202 ? 10.309 7.853 -7.380 1.00 87.62 202 THR A CA 1
ATOM 1511 C C . THR A 1 202 ? 10.690 6.378 -7.318 1.00 87.62 202 THR A C 1
ATOM 1513 O O . THR A 1 202 ? 10.645 5.737 -6.269 1.00 87.62 202 THR A O 1
ATOM 1516 N N . LEU A 1 203 ? 11.093 5.847 -8.470 1.00 89.50 203 LEU A N 1
ATOM 1517 C CA . LEU A 1 203 ? 11.666 4.516 -8.617 1.00 89.50 203 LEU A CA 1
ATOM 1518 C C . LEU A 1 203 ? 13.186 4.600 -8.654 1.00 89.50 203 LEU A C 1
ATOM 1520 O O . LEU A 1 203 ? 13.747 5.445 -9.356 1.00 89.50 203 LEU A O 1
ATOM 1524 N N . PHE A 1 204 ? 13.829 3.655 -7.981 1.00 88.19 204 PHE A N 1
ATOM 1525 C CA . PHE A 1 204 ? 15.263 3.434 -8.004 1.00 88.19 204 PHE A CA 1
ATOM 1526 C C . PHE A 1 204 ? 15.546 2.016 -8.468 1.00 88.19 204 PHE A C 1
ATOM 1528 O O . PHE A 1 204 ? 15.035 1.048 -7.917 1.00 88.19 204 PHE A O 1
ATOM 1535 N N . LEU A 1 205 ? 16.409 1.882 -9.463 1.00 87.06 205 LEU A N 1
ATOM 1536 C CA . LEU A 1 205 ? 16.996 0.601 -9.817 1.00 87.06 205 LEU A CA 1
ATOM 1537 C C . LEU A 1 205 ? 18.481 0.656 -9.518 1.00 87.06 205 LEU A C 1
ATOM 1539 O O . LEU A 1 205 ? 19.237 1.307 -10.246 1.00 87.06 205 LEU A O 1
ATOM 1543 N N . HIS A 1 206 ? 18.883 -0.037 -8.456 1.00 81.25 206 HIS A N 1
ATOM 1544 C CA . HIS A 1 206 ? 20.290 -0.209 -8.134 1.00 81.25 206 HIS A CA 1
ATOM 1545 C C . HIS A 1 206 ? 20.937 -1.122 -9.178 1.00 81.25 206 HIS A C 1
ATOM 1547 O O . HIS A 1 206 ? 20.445 -2.216 -9.478 1.00 81.25 206 HIS A O 1
ATOM 1553 N N . ASP A 1 207 ? 22.017 -0.637 -9.789 1.00 73.19 207 ASP A N 1
ATOM 1554 C CA . ASP A 1 207 ? 22.751 -1.369 -10.811 1.00 73.19 207 ASP A CA 1
ATOM 1555 C C . ASP A 1 207 ? 24.207 -1.552 -10.379 1.00 73.19 207 ASP A C 1
ATOM 1557 O O . ASP A 1 207 ? 25.101 -0.787 -10.749 1.00 73.19 207 ASP A O 1
ATOM 1561 N N . ASP A 1 208 ? 24.440 -2.613 -9.606 1.00 66.88 208 ASP A N 1
ATOM 1562 C CA . ASP A 1 208 ? 25.768 -2.987 -9.103 1.00 66.88 208 ASP A CA 1
ATOM 1563 C C . ASP A 1 208 ? 26.639 -3.700 -10.153 1.00 66.88 208 ASP A C 1
ATOM 1565 O O . ASP A 1 208 ? 27.750 -4.158 -9.871 1.00 66.88 208 ASP A O 1
ATOM 1569 N N . ARG A 1 209 ? 26.173 -3.755 -11.407 1.00 66.62 209 ARG A N 1
ATOM 1570 C CA . ARG A 1 209 ? 26.914 -4.332 -12.531 1.00 66.62 209 ARG A CA 1
ATOM 1571 C C . ARG A 1 209 ? 28.221 -3.585 -12.793 1.00 66.62 209 ARG A C 1
ATOM 1573 O O . ARG A 1 209 ? 28.315 -2.352 -12.716 1.00 66.62 209 ARG A O 1
ATOM 1580 N N . ALA A 1 210 ? 29.240 -4.350 -13.185 1.00 58.34 210 ALA A N 1
ATOM 1581 C CA . ALA A 1 210 ? 30.503 -3.802 -13.661 1.00 58.34 210 ALA A CA 1
ATOM 1582 C C . ALA A 1 210 ? 30.273 -2.875 -14.868 1.00 58.34 210 ALA A C 1
ATOM 1584 O O . ALA A 1 210 ? 29.334 -3.060 -15.636 1.00 58.34 210 ALA A O 1
ATOM 1585 N N . ALA A 1 211 ? 31.153 -1.888 -15.065 1.00 59.25 211 ALA A N 1
ATOM 1586 C CA . ALA A 1 211 ? 30.992 -0.844 -16.086 1.00 59.25 211 ALA A CA 1
ATOM 1587 C C . ALA A 1 211 ? 30.792 -1.361 -17.524 1.00 59.25 211 ALA A C 1
ATOM 1589 O O . ALA A 1 211 ? 30.222 -0.656 -18.348 1.00 59.25 211 ALA A O 1
ATOM 1590 N N . VAL A 1 212 ? 31.254 -2.577 -17.817 1.00 54.72 212 VAL A N 1
ATOM 1591 C CA . VAL A 1 212 ? 31.157 -3.218 -19.137 1.00 54.72 212 VAL A CA 1
ATOM 1592 C C . VAL A 1 212 ? 29.785 -3.865 -19.374 1.00 54.72 212 VAL A C 1
ATOM 1594 O O . VAL A 1 212 ? 29.367 -3.987 -20.519 1.00 54.72 212 VAL A O 1
ATOM 1597 N N . ASP A 1 213 ? 29.060 -4.208 -18.307 1.00 68.31 213 ASP A N 1
ATOM 1598 C CA . ASP A 1 213 ? 27.761 -4.899 -18.359 1.00 68.31 213 ASP A CA 1
ATOM 1599 C C . ASP A 1 213 ? 26.578 -3.941 -18.136 1.00 68.31 213 ASP A C 1
ATOM 1601 O O . ASP A 1 213 ? 25.445 -4.359 -17.863 1.00 68.31 213 ASP A O 1
ATOM 1605 N N . GLN A 1 214 ? 26.850 -2.636 -18.200 1.00 72.12 214 GLN A N 1
ATOM 1606 C CA . GLN A 1 214 ? 25.843 -1.609 -17.982 1.00 72.12 214 GLN A CA 1
ATOM 1607 C C . GLN A 1 214 ? 24.942 -1.478 -19.209 1.00 72.12 214 GLN A C 1
ATOM 1609 O O . GLN A 1 214 ? 25.442 -1.459 -20.336 1.00 72.12 214 GLN A O 1
ATOM 1614 N N . PRO A 1 215 ? 23.618 -1.384 -19.005 1.00 76.94 215 PRO A N 1
ATOM 1615 C CA . PRO A 1 215 ? 22.687 -1.202 -20.104 1.00 76.94 215 PRO A CA 1
ATOM 1616 C C . PRO A 1 215 ? 22.935 0.135 -20.809 1.00 76.94 215 PRO A C 1
ATOM 1618 O O . PRO A 1 215 ? 23.318 1.126 -20.176 1.00 76.94 215 PRO A O 1
ATOM 1621 N N . ASP A 1 216 ? 22.693 0.144 -22.119 1.00 85.81 216 ASP A N 1
ATOM 1622 C CA . ASP A 1 216 ? 22.726 1.357 -22.931 1.00 85.81 216 ASP A CA 1
ATOM 1623 C C . ASP A 1 216 ? 21.731 2.387 -22.356 1.00 85.81 216 ASP A C 1
ATOM 1625 O O . ASP A 1 216 ? 20.582 2.030 -22.069 1.00 85.81 216 ASP A O 1
ATOM 1629 N N . PRO A 1 217 ? 22.134 3.652 -22.146 1.00 87.38 217 PRO A N 1
ATOM 1630 C CA . PRO A 1 217 ? 21.211 4.699 -21.734 1.00 87.38 217 PRO A CA 1
ATOM 1631 C C . PRO A 1 217 ? 19.946 4.816 -22.588 1.00 87.38 217 PRO A C 1
ATOM 1633 O O . PRO A 1 217 ? 18.869 5.014 -22.023 1.00 87.38 217 PRO A O 1
ATOM 1636 N N . ASP A 1 218 ? 20.043 4.645 -23.908 1.00 90.44 218 ASP A N 1
ATOM 1637 C CA . ASP A 1 218 ? 18.880 4.755 -24.796 1.00 90.44 218 ASP A CA 1
ATOM 1638 C C . ASP A 1 218 ? 17.892 3.597 -24.568 1.00 90.44 218 ASP A C 1
ATOM 1640 O O . ASP A 1 218 ? 16.673 3.802 -24.553 1.00 90.44 218 ASP A O 1
ATOM 1644 N N . ASP A 1 219 ? 18.405 2.396 -24.278 1.00 90.00 219 ASP A N 1
ATOM 1645 C CA . ASP A 1 219 ? 17.586 1.246 -23.888 1.00 90.00 219 ASP A CA 1
ATOM 1646 C C . ASP A 1 219 ? 16.856 1.500 -22.568 1.00 90.00 219 ASP A C 1
ATOM 1648 O O . ASP A 1 219 ? 15.697 1.111 -22.412 1.00 90.00 219 ASP A O 1
ATOM 1652 N N . MET A 1 220 ? 17.526 2.131 -21.603 1.00 91.19 220 MET A N 1
ATOM 1653 C CA . MET A 1 220 ? 16.934 2.436 -20.301 1.00 91.19 220 MET A CA 1
ATOM 1654 C C . MET A 1 220 ? 15.821 3.477 -20.431 1.00 91.19 220 MET A C 1
ATOM 1656 O O . MET A 1 220 ? 14.748 3.294 -19.850 1.00 91.19 220 MET A O 1
ATOM 1660 N N . VAL A 1 221 ? 16.017 4.499 -21.265 1.00 91.81 221 VAL A N 1
ATOM 1661 C CA . VAL A 1 221 ? 14.972 5.484 -21.579 1.00 91.81 221 VAL A CA 1
ATOM 1662 C C . VAL A 1 221 ? 13.772 4.832 -22.261 1.00 91.81 221 VAL A C 1
ATOM 1664 O O . VAL A 1 221 ? 12.632 5.067 -21.857 1.00 91.81 221 VAL A O 1
ATOM 1667 N N . ALA A 1 222 ? 13.999 3.934 -23.223 1.00 90.31 222 ALA A N 1
ATOM 1668 C CA . ALA A 1 222 ? 12.922 3.182 -23.870 1.00 90.31 222 ALA A CA 1
ATOM 1669 C C . ALA A 1 222 ? 12.136 2.276 -22.896 1.00 90.31 222 ALA A C 1
ATOM 1671 O O . ALA A 1 222 ? 10.969 1.952 -23.141 1.00 90.31 222 ALA A O 1
ATOM 1672 N N . ARG A 1 223 ? 12.752 1.873 -21.777 1.00 89.69 223 ARG A N 1
ATOM 1673 C CA . ARG A 1 223 ? 12.111 1.092 -20.705 1.00 89.69 223 ARG A CA 1
ATOM 1674 C C . ARG A 1 223 ? 11.360 1.950 -19.685 1.00 89.69 223 ARG A C 1
ATOM 1676 O O . ARG A 1 223 ? 10.605 1.383 -18.903 1.00 89.69 223 ARG A O 1
ATOM 1683 N N . GLY A 1 224 ? 11.505 3.275 -19.733 1.00 91.19 224 GLY A N 1
ATOM 1684 C CA . GLY A 1 224 ? 10.818 4.226 -18.852 1.00 91.19 224 GLY A CA 1
ATOM 1685 C C . GLY A 1 224 ? 11.709 4.880 -17.793 1.00 91.19 224 GLY A C 1
ATOM 1686 O O . GLY A 1 224 ? 11.219 5.700 -17.018 1.00 91.19 224 GLY A O 1
ATOM 1687 N N . TRP A 1 225 ? 13.007 4.565 -17.760 1.00 92.94 225 TRP A N 1
ATOM 1688 C CA . TRP A 1 225 ? 13.964 5.243 -16.886 1.00 92.94 225 TRP A CA 1
ATOM 1689 C C . TRP A 1 225 ? 14.306 6.629 -17.424 1.00 92.94 225 TRP A C 1
ATOM 1691 O O . TRP A 1 225 ? 14.367 6.840 -18.629 1.00 92.94 225 TRP A O 1
ATOM 1701 N N . GLN A 1 226 ? 14.539 7.594 -16.542 1.00 91.75 226 GLN A N 1
ATOM 1702 C CA . GLN A 1 226 ? 14.705 8.991 -16.959 1.00 91.75 226 GLN A CA 1
ATOM 1703 C C . GLN A 1 226 ? 16.150 9.453 -16.838 1.00 91.75 226 GLN A C 1
ATOM 1705 O O . GLN A 1 226 ? 16.663 10.153 -17.708 1.00 91.75 226 GLN A O 1
ATOM 1710 N N . GLN A 1 227 ? 16.815 9.066 -15.751 1.00 89.50 227 GLN A N 1
ATOM 1711 C CA . GLN A 1 227 ? 18.164 9.526 -15.471 1.00 89.50 227 GLN A CA 1
ATOM 1712 C C . GLN A 1 227 ? 18.994 8.460 -14.779 1.00 89.50 227 GLN A C 1
ATOM 1714 O O . GLN A 1 227 ? 18.483 7.607 -14.052 1.00 89.50 227 GLN A O 1
ATOM 1719 N N . ARG A 1 228 ? 20.307 8.568 -14.962 1.00 87.94 228 ARG A N 1
ATOM 1720 C CA . ARG A 1 228 ? 21.277 7.783 -14.219 1.00 87.94 228 ARG A CA 1
ATOM 1721 C C . ARG A 1 228 ? 21.975 8.648 -13.187 1.00 87.94 228 ARG A C 1
ATOM 1723 O O . ARG A 1 228 ? 22.689 9.590 -13.534 1.00 87.94 228 ARG A O 1
ATOM 1730 N N . VAL A 1 229 ? 21.834 8.280 -11.922 1.00 84.75 229 VAL A N 1
ATOM 1731 C CA . VAL A 1 229 ? 22.490 8.959 -10.809 1.00 84.75 229 VAL A CA 1
ATOM 1732 C C . VAL A 1 229 ? 23.775 8.213 -10.468 1.00 84.75 229 VAL A C 1
ATOM 1734 O O . VAL A 1 229 ? 23.771 7.181 -9.799 1.00 84.75 229 VAL A O 1
ATOM 1737 N N . GLN A 1 230 ? 24.902 8.745 -10.947 1.00 80.44 230 GLN A N 1
ATOM 1738 C CA . GLN A 1 230 ? 26.221 8.113 -10.801 1.00 80.44 230 GLN A CA 1
ATOM 1739 C C . GLN A 1 230 ? 26.651 7.943 -9.338 1.00 80.44 230 GLN A C 1
ATOM 1741 O O . GLN A 1 230 ? 27.307 6.956 -9.012 1.00 80.44 230 GLN A O 1
ATOM 1746 N N . LEU A 1 231 ? 26.258 8.871 -8.455 1.00 78.50 231 LEU A N 1
ATOM 1747 C CA . LEU A 1 231 ? 26.630 8.847 -7.036 1.00 78.50 231 LEU A CA 1
ATOM 1748 C C . LEU A 1 231 ? 26.128 7.584 -6.319 1.00 78.50 231 LEU A C 1
ATOM 1750 O O . LEU A 1 231 ? 26.860 7.012 -5.518 1.00 78.50 231 LEU A O 1
ATOM 1754 N N . PHE A 1 232 ? 24.919 7.130 -6.656 1.00 73.88 232 PHE A N 1
ATOM 1755 C CA . PHE A 1 232 ? 24.281 5.952 -6.058 1.00 73.88 232 PHE A CA 1
ATOM 1756 C C . PHE A 1 232 ? 24.237 4.748 -7.005 1.00 73.88 232 PHE A C 1
ATOM 1758 O O . PHE A 1 232 ? 23.601 3.748 -6.692 1.00 73.88 232 PHE A O 1
ATOM 1765 N N . ARG A 1 233 ? 24.892 4.851 -8.174 1.00 80.38 233 ARG A N 1
ATOM 1766 C CA . ARG A 1 233 ? 24.885 3.833 -9.241 1.00 80.38 233 ARG A CA 1
ATOM 1767 C C . ARG A 1 233 ? 23.479 3.316 -9.558 1.00 80.38 233 ARG A C 1
ATOM 1769 O O . ARG A 1 233 ? 23.273 2.126 -9.767 1.00 80.38 233 ARG A O 1
ATOM 1776 N N . ALA A 1 234 ? 22.523 4.236 -9.617 1.00 85.38 234 ALA A N 1
ATOM 1777 C CA . ALA A 1 234 ? 21.119 3.906 -9.788 1.00 85.38 234 ALA A CA 1
ATOM 1778 C C . ALA A 1 234 ? 20.536 4.556 -11.041 1.00 85.38 234 ALA A C 1
ATOM 1780 O O . ALA A 1 234 ? 20.922 5.665 -11.431 1.00 85.38 234 ALA A O 1
ATOM 1781 N N . TRP A 1 235 ? 19.585 3.862 -11.653 1.00 89.56 235 TRP A N 1
ATOM 1782 C CA . TRP A 1 235 ? 18.638 4.471 -12.577 1.00 89.56 235 TRP A CA 1
ATOM 1783 C C . TRP A 1 235 ? 17.437 4.983 -11.799 1.00 89.56 235 TRP A C 1
ATOM 1785 O O . TRP A 1 235 ? 17.010 4.357 -10.831 1.00 89.56 235 TRP A O 1
ATOM 1795 N N . VAL A 1 236 ? 16.928 6.138 -12.212 1.00 90.50 236 VAL A N 1
ATOM 1796 C CA . VAL A 1 236 ? 15.838 6.829 -11.531 1.00 90.50 236 VAL A CA 1
ATOM 1797 C C . VAL A 1 236 ? 14.752 7.196 -12.527 1.00 90.50 236 VAL A C 1
ATOM 1799 O O . VAL A 1 236 ? 15.038 7.653 -13.641 1.00 90.50 236 VAL A O 1
ATOM 1802 N N . ALA A 1 237 ? 13.508 6.990 -12.112 1.00 91.50 237 ALA A N 1
ATOM 1803 C CA . ALA A 1 237 ? 12.323 7.509 -12.774 1.00 91.50 237 ALA A CA 1
ATOM 1804 C C . ALA A 1 237 ? 11.444 8.189 -11.723 1.00 91.50 237 ALA A C 1
ATOM 1806 O O . ALA A 1 237 ? 11.080 7.561 -10.730 1.00 91.50 237 ALA A O 1
ATOM 1807 N N . SER A 1 238 ? 11.121 9.460 -11.941 1.00 90.06 238 SER A N 1
ATOM 1808 C CA . SER A 1 238 ? 10.282 10.249 -11.042 1.00 90.06 238 SER A CA 1
ATOM 1809 C C . SER A 1 238 ? 8.979 10.620 -11.734 1.00 90.06 238 SER A C 1
ATOM 1811 O O . SER A 1 238 ? 8.952 10.951 -12.924 1.00 90.06 238 SER A O 1
ATOM 1813 N N . PHE A 1 239 ? 7.888 10.565 -10.983 1.00 87.44 239 PHE A N 1
ATOM 1814 C CA . PHE A 1 239 ? 6.547 10.807 -11.482 1.00 87.44 239 PHE A CA 1
ATOM 1815 C C . PHE A 1 239 ? 5.873 11.867 -10.626 1.00 87.44 239 PHE A C 1
ATOM 1817 O O . PHE A 1 239 ? 5.786 11.739 -9.403 1.00 87.44 239 PHE A O 1
ATOM 1824 N N . ALA A 1 240 ? 5.361 12.901 -11.292 1.00 82.81 240 ALA A N 1
ATOM 1825 C CA . ALA A 1 240 ? 4.496 13.869 -10.641 1.00 82.81 240 ALA A CA 1
ATOM 1826 C C . ALA A 1 240 ? 3.247 13.158 -10.077 1.00 82.81 240 ALA A C 1
ATOM 1828 O O . ALA A 1 240 ? 2.786 12.190 -10.688 1.00 82.81 240 ALA A O 1
ATOM 1829 N N . PRO A 1 241 ? 2.679 13.629 -8.954 1.00 74.38 241 PRO A N 1
ATOM 1830 C CA . PRO A 1 241 ? 1.489 13.024 -8.363 1.00 74.38 241 PRO A CA 1
ATOM 1831 C C . PRO A 1 241 ? 0.326 12.896 -9.360 1.00 74.38 241 PRO A C 1
ATOM 1833 O O . PRO A 1 241 ? 0.013 13.844 -10.084 1.00 74.38 241 PRO A O 1
ATOM 1836 N N . GLY A 1 242 ? -0.329 11.732 -9.381 1.00 73.69 242 GLY A N 1
ATOM 1837 C CA . GLY A 1 242 ? -1.514 11.479 -10.202 1.00 73.69 242 GLY A CA 1
ATOM 1838 C C . GLY A 1 242 ? -1.731 9.996 -10.539 1.00 73.69 242 GLY A C 1
ATOM 1839 O O . GLY A 1 242 ? -0.821 9.186 -10.372 1.00 73.69 242 GLY A O 1
ATOM 1840 N N . PRO A 1 243 ? -2.916 9.624 -11.054 1.00 73.19 243 PRO A N 1
ATOM 1841 C CA . PRO A 1 243 ? -3.253 8.227 -11.355 1.00 73.19 243 PRO A CA 1
ATOM 1842 C C . PRO A 1 243 ? -2.354 7.617 -12.442 1.00 73.19 243 PRO A C 1
ATOM 1844 O O . PRO A 1 243 ? -1.929 6.469 -12.334 1.00 73.19 243 PRO A O 1
ATOM 1847 N N . ASP A 1 244 ? -1.972 8.408 -13.448 1.00 87.19 244 ASP A N 1
ATOM 1848 C CA . ASP A 1 244 ? -1.085 7.951 -14.526 1.00 87.19 244 ASP A CA 1
ATOM 1849 C C . ASP A 1 244 ? 0.319 7.579 -14.012 1.00 87.19 244 ASP A C 1
ATOM 1851 O O . ASP A 1 244 ? 0.989 6.724 -14.595 1.00 87.19 244 ASP A O 1
ATOM 1855 N N . ALA A 1 245 ? 0.760 8.184 -12.901 1.00 87.31 245 ALA A N 1
ATOM 1856 C CA . ALA A 1 245 ? 2.048 7.889 -12.279 1.00 87.31 245 ALA A CA 1
ATOM 1857 C C . ALA A 1 245 ? 2.093 6.471 -11.709 1.00 87.31 245 ALA A C 1
ATOM 1859 O O . ALA A 1 245 ? 3.067 5.752 -11.926 1.00 87.31 245 ALA A O 1
ATOM 1860 N N . ALA A 1 246 ? 1.031 6.057 -11.017 1.00 88.75 246 ALA A N 1
ATOM 1861 C CA . ALA A 1 246 ? 0.945 4.733 -10.416 1.00 88.75 246 ALA A CA 1
ATOM 1862 C C . ALA A 1 246 ? 0.937 3.628 -11.480 1.00 88.75 246 ALA A C 1
ATOM 1864 O O . ALA A 1 246 ? 1.680 2.652 -11.360 1.00 88.75 246 ALA A O 1
ATOM 1865 N N . VAL A 1 247 ? 0.171 3.824 -12.560 1.00 91.69 247 VAL A N 1
ATOM 1866 C CA . VAL A 1 247 ? 0.139 2.912 -13.714 1.00 91.69 247 VAL A CA 1
ATOM 1867 C C . VAL A 1 247 ? 1.524 2.798 -14.354 1.00 91.69 247 VAL A C 1
ATOM 1869 O O . VAL A 1 247 ? 2.033 1.694 -14.555 1.00 91.69 247 VAL A O 1
ATOM 1872 N N . ALA A 1 248 ? 2.162 3.934 -14.658 1.00 92.00 248 ALA A N 1
ATOM 1873 C CA . ALA A 1 248 ? 3.475 3.945 -15.297 1.00 92.00 248 ALA A CA 1
ATOM 1874 C C . ALA A 1 248 ? 4.546 3.282 -14.417 1.00 92.00 248 ALA A C 1
ATOM 1876 O O . ALA A 1 248 ? 5.339 2.474 -14.910 1.00 92.00 248 ALA A O 1
ATOM 1877 N N . ALA A 1 249 ? 4.548 3.581 -13.118 1.00 91.56 249 ALA A N 1
ATOM 1878 C CA . ALA A 1 249 ? 5.509 3.030 -12.178 1.00 91.56 249 ALA A CA 1
ATOM 1879 C C . ALA A 1 249 ? 5.331 1.518 -11.976 1.00 91.56 249 ALA A C 1
ATOM 1881 O O . ALA A 1 249 ? 6.314 0.782 -12.067 1.00 91.56 249 ALA A O 1
ATOM 1882 N N . ALA A 1 250 ? 4.097 1.034 -11.788 1.00 92.38 250 ALA A N 1
ATOM 1883 C CA . ALA A 1 250 ? 3.812 -0.400 -11.687 1.00 92.38 250 ALA A CA 1
ATOM 1884 C C . ALA A 1 250 ? 4.258 -1.158 -12.951 1.00 92.38 250 ALA A C 1
ATOM 1886 O O . ALA A 1 250 ? 4.914 -2.202 -12.860 1.00 92.38 250 ALA A O 1
ATOM 1887 N N . GLY A 1 251 ? 3.988 -0.589 -14.131 1.00 94.12 251 GLY A N 1
ATOM 1888 C CA . GLY A 1 251 ? 4.411 -1.161 -15.407 1.00 94.12 251 GLY A CA 1
ATOM 1889 C C . GLY A 1 251 ? 5.934 -1.217 -15.579 1.00 94.12 251 GLY A C 1
ATOM 1890 O O . GLY A 1 251 ? 6.450 -2.186 -16.144 1.00 94.12 251 GLY A O 1
ATOM 1891 N N . ILE A 1 252 ? 6.676 -0.220 -15.080 1.00 93.38 252 ILE A N 1
ATOM 1892 C CA . ILE A 1 252 ? 8.150 -0.245 -15.063 1.00 93.38 252 ILE A CA 1
ATOM 1893 C C . ILE A 1 252 ? 8.655 -1.328 -14.108 1.00 93.38 252 ILE A C 1
ATOM 1895 O O . ILE A 1 252 ? 9.497 -2.129 -14.512 1.00 93.38 252 ILE A O 1
ATOM 1899 N N . VAL A 1 253 ? 8.107 -1.410 -12.889 1.00 91.38 253 VAL A N 1
ATOM 1900 C CA . VAL A 1 253 ? 8.482 -2.419 -11.881 1.00 91.38 253 VAL A CA 1
ATOM 1901 C C . VAL A 1 253 ? 8.372 -3.832 -12.459 1.00 91.38 253 VAL A C 1
ATOM 1903 O O . VAL A 1 253 ? 9.352 -4.577 -12.491 1.00 91.38 253 VAL A O 1
ATOM 1906 N N . VAL A 1 254 ? 7.196 -4.195 -12.977 1.00 92.31 254 VAL A N 1
ATOM 1907 C CA . VAL A 1 254 ? 6.938 -5.545 -13.500 1.00 92.31 254 VAL A CA 1
ATOM 1908 C C . VAL A 1 254 ? 7.789 -5.845 -14.731 1.00 92.31 254 VAL A C 1
ATOM 1910 O O . VAL A 1 254 ? 8.333 -6.944 -14.866 1.00 92.31 254 VAL A O 1
ATOM 1913 N N . ARG A 1 255 ? 7.949 -4.871 -15.631 1.00 91.50 255 ARG A N 1
ATOM 1914 C CA . ARG A 1 255 ? 8.788 -5.030 -16.823 1.00 91.50 255 ARG A CA 1
ATOM 1915 C C . ARG A 1 255 ? 10.247 -5.273 -16.460 1.00 91.50 255 ARG A C 1
ATOM 1917 O O . ARG A 1 255 ? 10.861 -6.160 -17.047 1.00 91.50 255 ARG A O 1
ATOM 1924 N N . GLU A 1 256 ? 10.791 -4.523 -15.508 1.00 89.31 256 GLU A N 1
ATOM 1925 C CA . GLU A 1 256 ? 12.187 -4.660 -15.091 1.00 89.31 256 GLU A CA 1
ATOM 1926 C C . GLU A 1 256 ? 12.449 -5.974 -14.362 1.00 89.31 256 GLU A C 1
ATOM 1928 O O . GLU A 1 256 ? 13.447 -6.632 -14.659 1.00 89.31 256 GLU A O 1
ATOM 1933 N N . LEU A 1 257 ? 11.528 -6.424 -13.501 1.00 87.69 257 LEU A N 1
ATOM 1934 C CA . LEU A 1 257 ? 11.613 -7.753 -12.883 1.00 87.69 257 LEU A CA 1
ATOM 1935 C C . LEU A 1 257 ? 11.718 -8.850 -13.952 1.00 87.69 257 LEU A C 1
ATOM 1937 O O . LEU A 1 257 ? 12.613 -9.696 -13.903 1.00 87.69 257 LEU A O 1
ATOM 1941 N N . ARG A 1 258 ? 10.863 -8.787 -14.978 1.00 88.00 258 ARG A N 1
ATOM 1942 C CA . ARG A 1 258 ? 10.861 -9.755 -16.085 1.00 88.00 258 ARG A CA 1
ATOM 1943 C C . ARG A 1 258 ? 12.118 -9.667 -16.948 1.00 88.00 258 ARG A C 1
ATOM 1945 O O . ARG A 1 258 ? 12.703 -10.693 -17.280 1.00 88.00 258 ARG A O 1
ATOM 1952 N N . LEU A 1 259 ? 12.558 -8.458 -17.307 1.00 85.94 259 LEU A N 1
ATOM 1953 C CA . LEU A 1 259 ? 13.774 -8.250 -18.106 1.00 85.94 259 LEU A CA 1
ATOM 1954 C C . LEU A 1 259 ? 15.036 -8.725 -17.381 1.00 85.94 259 LEU A C 1
ATOM 1956 O O . LEU A 1 259 ? 16.009 -9.110 -18.032 1.00 85.94 259 LEU A O 1
ATOM 1960 N N . ARG A 1 260 ? 15.032 -8.694 -16.047 1.00 79.75 260 ARG A N 1
ATOM 1961 C CA . ARG A 1 260 ? 16.162 -9.129 -15.225 1.00 79.75 260 ARG A CA 1
ATOM 1962 C C . ARG A 1 260 ? 16.151 -10.625 -14.911 1.00 79.75 260 ARG A C 1
ATOM 1964 O O . ARG A 1 260 ? 17.157 -11.114 -14.405 1.00 79.75 260 ARG A O 1
ATOM 1971 N N . GLY A 1 261 ? 15.124 -11.360 -15.334 1.00 80.06 261 GLY A N 1
ATOM 1972 C CA . GLY A 1 261 ? 15.110 -12.823 -15.297 1.00 80.06 261 GLY A CA 1
ATOM 1973 C C . GLY A 1 261 ? 14.222 -13.432 -14.218 1.00 80.06 261 GLY A C 1
ATOM 1974 O O . GLY A 1 261 ? 14.288 -14.642 -14.030 1.00 80.06 261 GLY A O 1
ATOM 1975 N N . ALA A 1 262 ? 13.362 -12.642 -13.564 1.00 85.94 262 ALA A N 1
ATOM 1976 C CA . ALA A 1 262 ? 12.332 -13.217 -12.714 1.00 85.94 262 ALA A CA 1
ATOM 1977 C C . ALA A 1 262 ? 11.353 -14.017 -13.589 1.00 85.94 262 ALA A C 1
ATOM 1979 O O . ALA A 1 262 ? 10.599 -13.453 -14.387 1.00 85.94 262 ALA A O 1
ATOM 1980 N N . ASP A 1 263 ? 11.366 -15.341 -13.438 1.00 85.44 263 ASP A N 1
ATOM 1981 C CA . ASP A 1 263 ? 10.521 -16.252 -14.219 1.00 85.44 263 ASP A CA 1
ATOM 1982 C C . ASP A 1 263 ? 9.044 -16.189 -13.790 1.00 85.44 263 ASP A C 1
ATOM 1984 O O . ASP A 1 263 ? 8.133 -16.473 -14.573 1.00 85.44 263 ASP A O 1
ATOM 1988 N N . SER A 1 264 ? 8.786 -15.815 -12.534 1.00 89.50 264 SER A N 1
ATOM 1989 C CA . SER A 1 264 ? 7.448 -15.748 -11.942 1.00 89.50 264 SER A CA 1
ATOM 1990 C C . SER A 1 264 ? 7.407 -14.730 -10.797 1.00 89.50 264 SER A C 1
ATOM 1992 O O . SER A 1 264 ? 8.402 -14.600 -10.087 1.00 89.50 264 SER A O 1
ATOM 1994 N N . PRO A 1 265 ? 6.258 -14.087 -10.506 1.00 89.44 265 PRO A N 1
ATOM 1995 C CA . PRO A 1 265 ? 6.106 -13.284 -9.290 1.00 89.44 265 PRO A CA 1
ATOM 1996 C C . PRO A 1 265 ? 6.437 -14.062 -8.002 1.00 89.44 265 PRO A C 1
ATOM 1998 O O . PRO A 1 265 ? 6.872 -13.478 -7.017 1.00 89.44 265 PRO A O 1
ATOM 2001 N N . LEU A 1 266 ? 6.328 -15.398 -8.012 1.00 89.81 266 LEU A N 1
ATOM 2002 C CA . LEU A 1 266 ? 6.694 -16.251 -6.875 1.00 89.81 266 LEU A CA 1
ATOM 2003 C C . LEU A 1 266 ? 8.195 -16.255 -6.537 1.00 89.81 266 LEU A C 1
ATOM 2005 O O . LEU A 1 266 ? 8.560 -16.710 -5.443 1.00 89.81 266 LEU A O 1
ATOM 2009 N N . SER A 1 267 ? 9.063 -15.826 -7.459 1.00 86.81 267 SER A N 1
ATOM 2010 C CA . SER A 1 267 ? 10.505 -15.665 -7.221 1.00 86.81 267 SER A CA 1
ATOM 2011 C C . SER A 1 267 ? 10.871 -14.272 -6.707 1.00 86.81 267 SER A C 1
ATOM 2013 O O . SER A 1 267 ? 12.048 -14.012 -6.462 1.00 86.81 267 SER A O 1
ATOM 2015 N N . VAL A 1 268 ? 9.882 -13.396 -6.538 1.00 86.00 268 VAL A N 1
ATOM 2016 C CA . VAL A 1 268 ? 10.054 -12.021 -6.083 1.00 86.00 268 VAL A CA 1
ATOM 2017 C C . VAL A 1 268 ? 9.608 -11.910 -4.625 1.00 86.00 268 VAL A C 1
ATOM 2019 O O . VAL A 1 268 ? 8.575 -12.456 -4.221 1.00 86.00 268 VAL A O 1
ATOM 2022 N N . SER A 1 269 ? 10.402 -11.199 -3.839 1.00 84.50 269 SER A N 1
ATOM 2023 C CA . SER A 1 269 ? 10.108 -10.832 -2.462 1.00 84.50 269 SER A CA 1
ATOM 2024 C C . SER A 1 269 ? 9.959 -9.333 -2.317 1.00 84.50 269 SER A C 1
ATOM 2026 O O . SER A 1 269 ? 10.542 -8.543 -3.061 1.00 84.50 269 SER A O 1
ATOM 2028 N N . LEU A 1 270 ? 9.184 -8.960 -1.313 1.00 83.19 270 LEU A N 1
ATOM 2029 C CA . LEU A 1 270 ? 9.084 -7.594 -0.863 1.00 83.19 270 LEU A CA 1
ATOM 2030 C C . LEU A 1 270 ? 9.868 -7.426 0.435 1.00 83.19 270 LEU A C 1
ATOM 2032 O O . LEU A 1 270 ? 9.556 -8.071 1.435 1.00 83.19 270 LEU A O 1
ATOM 2036 N N . THR A 1 271 ? 10.822 -6.504 0.438 1.00 74.88 271 THR A N 1
ATOM 2037 C CA . THR A 1 271 ? 11.521 -6.090 1.651 1.00 74.88 271 THR A CA 1
ATOM 2038 C C . THR A 1 271 ? 11.072 -4.679 1.991 1.00 74.88 271 THR A C 1
ATOM 2040 O O . THR A 1 271 ? 11.422 -3.720 1.314 1.00 74.88 271 THR A O 1
ATOM 2043 N N . ALA A 1 272 ? 10.270 -4.526 3.041 1.00 65.50 272 ALA A N 1
ATOM 2044 C CA . ALA A 1 272 ? 9.912 -3.195 3.516 1.00 65.50 272 ALA A CA 1
ATOM 2045 C C . ALA A 1 272 ? 11.108 -2.579 4.259 1.00 65.50 272 ALA A C 1
ATOM 2047 O O . ALA A 1 272 ? 11.583 -3.157 5.242 1.00 65.50 272 ALA A O 1
ATOM 2048 N N . LEU A 1 273 ? 11.584 -1.419 3.800 1.00 63.31 273 LEU A N 1
ATOM 2049 C CA . LEU A 1 273 ? 12.574 -0.631 4.526 1.00 63.31 273 LEU A CA 1
ATOM 2050 C C . LEU A 1 273 ? 11.880 0.307 5.519 1.00 63.31 273 LEU A C 1
ATOM 2052 O O . LEU A 1 273 ? 10.672 0.532 5.486 1.00 63.31 273 LEU A O 1
ATOM 2056 N N . SER A 1 274 ? 12.664 0.725 6.505 1.00 56.53 274 SER A N 1
ATOM 2057 C CA . SER A 1 274 ? 12.235 1.214 7.812 1.00 56.53 274 SER A CA 1
ATOM 2058 C C . SER A 1 274 ? 11.137 2.276 7.794 1.00 56.53 274 SER A C 1
ATOM 2060 O O . SER A 1 274 ? 11.295 3.319 7.176 1.00 56.53 274 SER A O 1
ATOM 2062 N N . SER A 1 275 ? 10.133 2.093 8.651 1.00 51.44 275 SER A N 1
ATOM 2063 C CA . SER A 1 275 ? 9.540 3.226 9.364 1.00 51.44 275 SER A CA 1
ATOM 2064 C C . SER A 1 275 ? 10.396 3.511 10.600 1.00 51.44 275 SER A C 1
ATOM 2066 O O . SER A 1 275 ? 10.757 2.590 11.340 1.00 51.44 275 SER A O 1
ATOM 2068 N N . THR A 1 276 ? 10.760 4.770 10.820 1.00 55.44 276 THR A N 1
ATOM 2069 C CA . THR A 1 276 ? 11.575 5.206 11.959 1.00 55.44 276 THR A CA 1
ATOM 2070 C C . THR A 1 276 ? 10.982 4.738 13.299 1.00 55.44 276 THR A C 1
ATOM 2072 O O . THR A 1 276 ? 9.773 4.553 13.439 1.00 55.44 276 THR A O 1
ATOM 2075 N N . GLY A 1 277 ? 11.829 4.531 14.315 1.00 58.94 277 GLY A N 1
ATOM 2076 C CA . GLY A 1 277 ? 11.367 4.288 15.692 1.00 58.94 277 GLY A CA 1
ATOM 2077 C C . GLY A 1 277 ? 10.924 2.857 16.033 1.00 58.94 277 GLY A C 1
ATOM 2078 O O . GLY A 1 277 ? 10.267 2.662 17.051 1.00 58.94 277 GLY A O 1
ATOM 2079 N N . GLY A 1 278 ? 11.290 1.849 15.230 1.00 63.56 278 GLY A N 1
ATOM 2080 C CA . GLY A 1 278 ? 10.951 0.439 15.498 1.00 63.56 278 GLY A CA 1
ATOM 2081 C C . GLY A 1 278 ? 9.558 0.020 15.015 1.00 63.56 278 GLY A C 1
ATOM 2082 O O . GLY A 1 278 ? 9.106 -1.084 15.315 1.00 63.56 278 GLY A O 1
ATOM 2083 N N . ASN A 1 279 ? 8.896 0.890 14.255 1.00 75.69 279 ASN A N 1
ATOM 2084 C CA . ASN A 1 279 ? 7.671 0.579 13.534 1.00 75.69 279 ASN A CA 1
ATOM 2085 C C . ASN A 1 279 ? 7.998 -0.342 12.343 1.00 75.69 279 ASN A C 1
ATOM 2087 O O . ASN A 1 279 ? 9.094 -0.267 11.775 1.00 75.69 279 ASN A O 1
ATOM 2091 N N . ARG A 1 280 ? 7.051 -1.196 11.938 1.00 80.06 280 ARG A N 1
ATOM 2092 C CA . ARG A 1 280 ? 7.217 -2.107 10.795 1.00 80.06 280 ARG A CA 1
ATOM 2093 C C . ARG A 1 280 ? 6.181 -1.810 9.718 1.00 80.06 280 ARG A C 1
ATOM 2095 O O . ARG A 1 280 ? 4.993 -2.064 9.921 1.00 80.06 280 ARG A O 1
ATOM 2102 N N . LEU A 1 281 ? 6.644 -1.342 8.564 1.00 83.31 281 LEU A N 1
ATOM 2103 C CA . LEU A 1 281 ? 5.839 -1.263 7.351 1.00 83.31 281 LEU A CA 1
ATOM 2104 C C . LEU A 1 281 ? 5.613 -2.670 6.777 1.00 83.31 281 LEU A C 1
ATOM 2106 O O . LEU A 1 281 ? 6.527 -3.495 6.731 1.00 83.31 281 LEU A O 1
ATOM 2110 N N . ARG A 1 282 ? 4.385 -2.959 6.349 1.00 86.44 282 ARG A N 1
ATOM 2111 C CA . ARG A 1 282 ? 4.005 -4.201 5.665 1.00 86.44 282 ARG A CA 1
ATOM 2112 C C . ARG A 1 282 ? 3.032 -3.890 4.536 1.00 86.44 282 ARG A C 1
ATOM 2114 O O . ARG A 1 282 ? 2.195 -3.001 4.676 1.00 86.44 282 ARG A O 1
ATOM 2121 N N . LEU A 1 283 ? 3.090 -4.684 3.469 1.00 89.62 283 LEU A N 1
ATOM 2122 C CA . LEU A 1 283 ? 2.228 -4.551 2.290 1.00 89.62 283 LEU A CA 1
ATOM 2123 C C . LEU A 1 283 ? 1.335 -5.787 2.113 1.00 89.62 283 LEU A C 1
ATOM 2125 O O . LEU A 1 283 ? 1.545 -6.577 1.196 1.00 89.62 283 LEU A O 1
ATOM 2129 N N . PRO A 1 284 ? 0.365 -6.019 3.011 1.00 89.81 284 PRO A N 1
ATOM 2130 C CA . PRO A 1 284 ? -0.458 -7.223 2.974 1.00 89.81 284 PRO A CA 1
ATOM 2131 C C . PRO A 1 284 ? -1.317 -7.325 1.711 1.00 89.81 284 PRO A C 1
ATOM 2133 O O . PRO A 1 284 ? -1.736 -8.427 1.383 1.00 89.81 284 PRO A O 1
ATOM 2136 N N . GLY A 1 285 ? -1.574 -6.223 1.001 1.00 90.31 285 GLY A N 1
ATOM 2137 C CA . GLY A 1 285 ? -2.303 -6.248 -0.267 1.00 90.31 285 GLY A CA 1
ATOM 2138 C C . GLY A 1 285 ? -1.468 -6.667 -1.476 1.00 90.31 285 GLY A C 1
ATOM 2139 O O . GLY A 1 285 ? -2.024 -6.837 -2.555 1.00 90.31 285 GLY A O 1
ATOM 2140 N N . ILE A 1 286 ? -0.153 -6.832 -1.320 1.00 91.06 286 ILE A N 1
ATOM 2141 C CA . ILE A 1 286 ? 0.736 -7.215 -2.414 1.00 91.06 286 ILE A CA 1
ATOM 2142 C C . ILE A 1 286 ? 0.920 -8.738 -2.414 1.00 91.06 286 ILE A C 1
ATOM 2144 O O . ILE A 1 286 ? 1.366 -9.291 -1.408 1.00 91.06 286 ILE A O 1
ATOM 2148 N N . PRO A 1 287 ? 0.632 -9.433 -3.532 1.00 89.69 287 PRO A N 1
ATOM 2149 C CA . PRO A 1 287 ? 0.701 -10.889 -3.630 1.00 89.69 287 PRO A CA 1
ATOM 2150 C C . PRO A 1 287 ? 2.147 -11.362 -3.870 1.00 89.69 287 PRO A C 1
ATOM 2152 O O . PRO A 1 287 ? 2.429 -12.107 -4.813 1.00 89.69 287 PRO A O 1
ATOM 2155 N N . LEU A 1 288 ? 3.072 -10.910 -3.024 1.00 85.81 288 LEU A N 1
ATOM 2156 C CA . LEU A 1 288 ? 4.480 -11.303 -3.005 1.00 85.81 288 LEU A CA 1
ATOM 2157 C C . LEU A 1 288 ? 4.829 -11.944 -1.664 1.00 85.81 288 LEU A C 1
ATOM 2159 O O . LEU A 1 288 ? 4.103 -11.824 -0.677 1.00 85.81 288 LEU A O 1
ATOM 2163 N N . LYS A 1 289 ? 5.967 -12.634 -1.619 1.00 78.69 289 LYS A N 1
ATOM 2164 C CA . LYS A 1 289 ? 6.503 -13.149 -0.358 1.00 78.69 289 LYS A CA 1
ATOM 2165 C C . LYS A 1 289 ? 7.087 -11.991 0.457 1.00 78.69 289 LYS A C 1
ATOM 2167 O O . LYS A 1 289 ? 7.860 -11.202 -0.081 1.00 78.69 289 LYS A O 1
ATOM 2172 N N . SER A 1 290 ? 6.708 -11.909 1.731 1.00 67.31 290 SER A N 1
ATOM 2173 C CA . SER A 1 290 ? 7.238 -10.969 2.733 1.00 67.31 290 SER A CA 1
ATOM 2174 C C . SER A 1 290 ? 8.308 -11.593 3.614 1.00 67.31 290 SER A C 1
ATOM 2176 O O . SER A 1 290 ? 8.151 -12.807 3.886 1.00 67.31 290 SER A O 1
#

Solvent-accessible surface area (backbone atoms only — not comparable to full-atom values): 16013 Å² total; per-residue (Å²): 138,82,86,87,74,69,71,67,59,56,54,50,52,52,52,48,52,51,50,50,48,34,57,75,72,71,53,88,84,83,92,79,92,85,90,90,74,87,62,76,51,48,57,52,50,46,50,51,50,52,53,54,48,30,76,75,74,42,78,52,37,34,40,32,35,28,70,66,36,43,38,40,31,33,78,53,86,74,26,29,40,35,40,37,38,55,101,49,77,50,77,49,78,45,50,35,70,59,52,55,50,52,51,39,46,46,21,68,44,23,70,38,96,52,92,67,28,32,82,41,64,60,68,39,90,34,31,35,34,41,34,35,79,88,53,80,86,72,70,37,22,60,64,36,70,49,63,69,60,48,33,51,27,43,20,55,40,42,48,48,45,66,73,50,49,48,54,36,45,77,64,66,71,30,90,47,61,37,37,31,43,32,38,76,92,42,87,76,39,43,39,37,39,41,55,45,88,86,62,26,43,33,42,35,38,49,52,80,58,57,88,87,72,54,79,57,67,70,60,41,43,76,61,63,38,74,47,74,44,74,92,73,42,23,41,33,31,75,29,66,80,54,68,68,35,19,51,53,50,23,54,37,52,54,49,50,45,47,76,72,61,50,88,36,43,71,48,30,33,47,48,63,44,67,26,61,92,75,31,46,50,46,53,38,40,38,36,39,48,114

Mean predicted aligned error: 10.31 Å

pLDDT: mean 77.59, std 18.29, range [23.75, 94.56]